Protein 4JKZ (pdb70)

Foldseek 3Di:
DVCLQVLLLVLQVVCCVPVNLVPQALVSSCVSSVHDSVVVCVPAVGSLRSNLVSVLVPLVVLDDAFDADPDLLVRQLVVQLVLLQQCLDPRNVSNLVSQVVNCVPDVVSVVSSCVRHVVVQLCRQLVSVVVVVQDNVLSNVLSCQLVVVRSVCCVPPNNVRHSVVSSVSSNVSVVVSDD

CATH classification: 1.10.357.10

Organism: Mycolicibacterium smegmatis (strain ATCC 700084 / mc(2)155) (NCBI:txid246196)

Secondary structure (DSSP, 8-state):
--SHHHHHHHHHHHHHHHHTTTT--HHHHHHHHT--HHHHTTT-SSHHHHHHHHHHTTHHHHS-----SS-HHHHHHHHHHHHHHHHTSHHHHHHHHHHHHHHTT-HHHHHHHI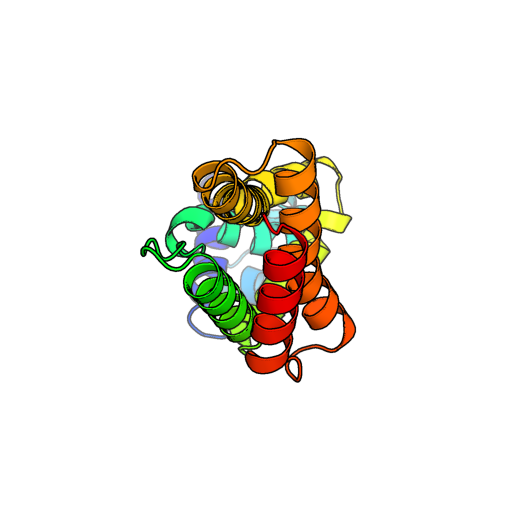IIIIHHHHHHHHHHHHTTT--HHHHHHHHHHHHHHHHHHHHHHGGG--HHHHHHHHHHHHHTT--

InterPro domains:
  IPR001647 DNA-binding HTH domain, TetR-type [PF00440] (18-63)
  IPR001647 DNA-binding HTH domain, TetR-type [PR00455] (18-31)
  IPR001647 DNA-binding HTH domain, TetR-type [PR00455] (39-62)
  IPR001647 DNA-binding HTH domain, TetR-type [PS50977] (12-72)
  IPR009057 Homedomain-like superfamily [SSF46689] (8-77)
  IPR011075 Tetracyclin repressor-like, C-terminal domain [PF16859] (77-178)
  IPR036271 Tetracyclin repressor-like, C-terminal domain superfamily [SSF48498] (77-188)
  IPR050109 HTH-type, TetR-like transcriptional regulator [PTHR30055] (1-182)

Structure (mmCIF, N/CA/C/O backbone):
data_4JKZ
#
_entry.id   4JKZ
#
_cell.length_a   58.263
_cell.length_b   118.289
_cell.length_c   49.984
_cell.angle_alpha   90.00
_cell.angle_beta   90.00
_cell.angle_gamma   90.00
#
_symmetry.space_group_name_H-M   'C 2 2 21'
#
loop_
_entity.id
_entity.type
_entity.pdbx_description
1 polymer 'Transcriptional regulator, TetR family'
2 water water
#
loop_
_atom_site.group_PDB
_atom_site.id
_atom_site.type_symbol
_atom_site.label_atom_id
_atom_site.label_alt_id
_atom_site.label_comp_id
_atom_site.label_asym_id
_atom_site.label_entity_id
_atom_site.label_seq_id
_atom_site.pdbx_PDB_ins_code
_atom_site.Cartn_x
_atom_site.Cartn_y
_atom_site.Cartn_z
_atom_site.occupancy
_atom_site.B_iso_or_equiv
_atom_site.auth_seq_id
_atom_site.auth_comp_id
_atom_site.auth_asym_id
_atom_site.auth_atom_id
_atom_site.pdbx_PDB_model_num
ATOM 1 N N . SER A 1 16 ? -9.818 9.873 1.911 1.00 58.20 11 SER A N 1
ATOM 2 C CA . SER A 1 16 ? -8.793 9.987 0.882 1.00 57.14 11 SER A CA 1
ATOM 3 C C . SER A 1 16 ? -8.534 8.643 0.218 1.00 60.10 11 SER A C 1
ATOM 4 O O . SER A 1 16 ? -9.301 8.214 -0.645 1.00 60.02 11 SER A O 1
ATOM 7 N N . GLU A 1 17 ? -7.443 7.994 0.618 1.00 61.44 12 GLU A N 1
ATOM 8 C CA . GLU A 1 17 ? -7.058 6.684 0.100 1.00 58.83 12 GLU A CA 1
ATOM 9 C C . GLU A 1 17 ? -6.387 5.896 1.217 1.00 56.44 12 GLU A C 1
ATOM 10 O O . GLU A 1 17 ? -6.192 4.682 1.117 1.00 60.81 12 GLU A O 1
ATOM 16 N N . LYS A 1 18 ? -6.034 6.614 2.279 1.00 52.18 13 LYS A N 1
ATOM 17 C CA . LYS A 1 18 ? -5.362 6.045 3.437 1.00 50.80 13 LYS A CA 1
ATOM 18 C C . LYS A 1 18 ? -6.268 6.146 4.658 1.00 50.33 13 LYS A C 1
ATOM 19 O O . LYS A 1 18 ? -5.994 5.547 5.700 1.00 48.09 13 LYS A O 1
ATOM 25 N N . SER A 1 19 ? -7.331 6.937 4.537 1.00 48.78 14 SER A N 1
ATOM 26 C CA . SER A 1 19 ? -8.306 7.079 5.609 1.00 45.12 14 SER A CA 1
ATOM 27 C C . SER A 1 19 ? -9.009 5.736 5.809 1.00 43.54 14 SER A C 1
ATOM 28 O O . SER A 1 19 ? -9.300 5.328 6.942 1.00 41.02 14 SER A O 1
ATOM 31 N N . ARG A 1 20 ? -9.273 5.061 4.691 1.00 40.43 15 ARG A N 1
ATOM 32 C CA . ARG A 1 20 ? -9.908 3.745 4.694 1.00 39.92 15 ARG A CA 1
ATOM 33 C C . ARG A 1 20 ? -9.024 2.755 5.451 1.00 41.61 15 ARG A C 1
ATOM 34 O O . ARG A 1 20 ? -9.484 2.075 6.369 1.00 37.04 15 ARG A O 1
ATOM 42 N N . VAL A 1 21 ? -7.750 2.704 5.062 1.00 43.57 16 VAL A N 1
ATOM 43 C CA . VAL A 1 21 ? -6.748 1.858 5.712 1.00 43.61 16 VAL A CA 1
ATOM 44 C C . VAL A 1 21 ? -6.697 2.086 7.228 1.00 39.76 16 VAL A C 1
ATOM 45 O O . VAL A 1 21 ? -6.634 1.136 8.010 1.00 41.49 16 VAL A O 1
ATOM 49 N N . ALA A 1 22 ? -6.743 3.348 7.640 1.00 40.35 17 ALA A N 1
ATOM 50 C CA . ALA A 1 22 ? -6.714 3.691 9.061 1.00 41.09 17 ALA A CA 1
ATOM 51 C C . ALA A 1 22 ? -7.913 3.129 9.830 1.00 36.61 17 ALA A C 1
ATOM 52 O O . ALA A 1 22 ? -7.782 2.723 10.989 1.00 33.57 17 ALA A O 1
ATOM 54 N N . ILE A 1 23 ? -9.082 3.137 9.190 1.00 35.25 18 ILE A N 1
ATOM 55 C CA . ILE A 1 23 ? -10.290 2.568 9.782 1.00 34.07 18 ILE A CA 1
ATOM 56 C C . ILE A 1 23 ? -10.160 1.044 9.883 1.00 33.47 18 ILE A C 1
ATOM 57 O O . ILE A 1 23 ? -10.458 0.450 10.930 1.00 35.07 18 ILE A O 1
ATOM 62 N N . VAL A 1 24 ? -9.708 0.413 8.800 1.00 32.95 19 VAL A N 1
ATOM 63 C CA . VAL A 1 24 ? -9.492 -1.037 8.799 1.00 34.71 19 VAL A CA 1
ATOM 64 C C . VAL A 1 24 ? -8.485 -1.425 9.881 1.00 37.98 19 VAL A C 1
ATOM 65 O O . VAL A 1 24 ? -8.693 -2.384 10.634 1.00 33.75 19 VAL A O 1
ATOM 69 N N . GLU A 1 25 ? -7.397 -0.666 9.974 1.00 39.17 20 GLU A N 1
ATOM 70 C CA . GLU A 1 25 ? -6.383 -0.952 10.985 1.00 40.83 20 GLU A CA 1
ATOM 71 C C . GLU A 1 25 ? -6.876 -0.650 12.401 1.00 36.17 20 GLU A C 1
ATOM 72 O O . GLU A 1 25 ? -6.565 -1.389 13.335 1.00 45.80 20 GLU A O 1
ATOM 78 N N . ALA A 1 26 ? -7.659 0.412 12.565 1.00 32.51 21 ALA A N 1
ATOM 79 C CA . ALA A 1 26 ? -8.259 0.714 13.868 1.00 31.52 21 ALA A CA 1
ATOM 80 C C . ALA A 1 26 ? -9.218 -0.393 14.314 1.00 40.71 21 ALA A C 1
ATOM 81 O O . ALA A 1 26 ? -9.228 -0.789 15.479 1.00 36.85 21 ALA A O 1
ATOM 83 N N . THR A 1 27 ? -10.032 -0.877 13.380 1.00 37.90 22 THR A N 1
ATOM 84 C CA . THR A 1 27 ? -10.972 -1.965 13.651 1.00 34.70 22 THR A CA 1
ATOM 85 C C . THR A 1 27 ? -10.256 -3.247 14.077 1.00 39.13 22 THR A C 1
ATOM 86 O O . THR A 1 27 ? -10.634 -3.888 15.061 1.00 42.08 22 THR A O 1
ATOM 90 N N . ARG A 1 28 ? -9.223 -3.606 13.323 1.00 37.71 23 ARG A N 1
ATOM 91 C CA . ARG A 1 28 ? -8.444 -4.822 13.542 1.00 38.41 23 ARG A CA 1
ATOM 92 C C . ARG A 1 28 ? -7.697 -4.811 14.882 1.00 46.00 23 ARG A C 1
ATOM 93 O O . ARG A 1 28 ? -7.643 -5.826 15.582 1.00 44.79 23 ARG A O 1
ATOM 101 N N . ALA A 1 29 ? -7.126 -3.662 15.236 1.00 44.22 24 ALA A N 1
ATOM 102 C CA . ALA A 1 29 ? -6.443 -3.515 16.522 1.00 50.19 24 ALA A CA 1
ATOM 103 C C . ALA A 1 29 ? -7.446 -3.532 17.671 1.00 48.00 24 ALA A C 1
ATOM 104 O O . ALA A 1 29 ? -7.204 -4.156 18.703 1.00 53.82 24 ALA A O 1
ATOM 106 N N . LEU A 1 30 ? -8.566 -2.835 17.483 1.00 47.52 25 LEU A N 1
ATOM 107 C CA . LEU A 1 30 ? -9.637 -2.778 18.479 1.00 47.58 25 LEU A CA 1
ATOM 108 C C . LEU A 1 30 ? -10.242 -4.156 18.727 1.00 50.35 25 LEU A C 1
ATOM 109 O O . LEU A 1 30 ? -10.731 -4.443 19.824 1.00 53.68 25 LEU A O 1
ATOM 114 N N . LEU A 1 31 ? -10.220 -4.993 17.693 1.00 47.08 26 LEU A N 1
ATOM 115 C CA . LEU A 1 31 ? -10.676 -6.376 17.794 1.00 51.88 26 LEU A CA 1
ATOM 116 C C . LEU A 1 31 ? -9.801 -7.199 18.741 1.00 53.20 26 LEU A C 1
ATOM 117 O O . LEU A 1 31 ? -10.304 -7.794 19.693 1.00 55.43 26 LEU A O 1
ATOM 122 N N . LEU A 1 32 ? -8.496 -7.241 18.482 1.00 53.89 27 LEU A N 1
ATOM 123 C CA . LEU A 1 32 ? -7.589 -7.922 19.404 1.00 58.18 27 LEU A CA 1
ATOM 124 C C . LEU A 1 32 ? -6.985 -6.949 20.419 1.00 57.66 27 LEU A C 1
ATOM 125 O O . LEU A 1 32 ? -5.767 -6.765 20.473 1.00 66.27 27 LEU A O 1
ATOM 130 N N . GLU A 1 33 ? -7.859 -6.328 21.212 1.00 57.11 28 GLU A N 1
ATOM 131 C CA . GLU A 1 33 ? -7.470 -5.476 22.336 1.00 59.02 28 GLU A CA 1
ATOM 132 C C . GLU A 1 33 ? -8.661 -5.243 23.272 1.00 58.72 28 GLU A C 1
ATOM 133 O O . GLU A 1 33 ? -8.523 -5.300 24.495 1.00 57.37 28 GLU A O 1
ATOM 139 N N . ARG A 1 34 ? -9.830 -4.982 22.692 1.00 52.54 29 ARG A N 1
ATOM 140 C CA . ARG A 1 34 ? -11.039 -4.757 23.477 1.00 57.39 29 ARG A CA 1
ATOM 141 C C . ARG A 1 34 ? -12.106 -5.808 23.134 1.00 58.17 29 ARG A C 1
ATOM 142 O O . ARG A 1 34 ? -13.171 -5.871 23.756 1.00 58.92 29 ARG A O 1
ATOM 150 N N . GLY A 1 35 ? -11.804 -6.655 22.156 1.00 55.07 30 GLY A N 1
ATOM 151 C CA . GLY A 1 35 ? -12.755 -7.664 21.725 1.00 52.51 30 GLY A CA 1
ATOM 152 C C . GLY A 1 35 ? -13.955 -7.034 21.047 1.00 53.40 30 GLY A C 1
ATOM 153 O O . GLY A 1 35 ? -13.880 -5.897 20.565 1.00 50.51 30 GLY A O 1
ATOM 154 N N . PHE A 1 36 ? -15.068 -7.762 21.017 1.00 43.02 31 PHE A N 1
ATOM 155 C CA . PHE A 1 36 ? -16.257 -7.298 20.311 1.00 43.87 31 PHE A CA 1
ATOM 156 C C . PHE A 1 36 ? -17.120 -6.324 21.110 1.00 47.56 31 PHE A C 1
ATOM 157 O O . PHE A 1 36 ? -17.695 -5.395 20.539 1.00 48.40 31 PHE A O 1
ATOM 165 N N . ASP A 1 37 ? -17.218 -6.540 22.419 1.00 50.85 32 ASP A N 1
ATOM 166 C CA . ASP A 1 37 ? -18.101 -5.740 23.270 1.00 54.57 32 ASP A CA 1
ATOM 167 C C . ASP A 1 37 ? -17.730 -4.252 23.283 1.00 56.76 32 ASP A C 1
ATOM 168 O O . ASP A 1 37 ? -18.603 -3.382 23.376 1.00 54.69 32 ASP A O 1
ATOM 173 N N . GLY A 1 38 ? -16.437 -3.963 23.185 1.00 51.43 33 GLY A N 1
ATOM 174 C CA . GLY A 1 38 ? -15.985 -2.591 23.072 1.00 52.80 33 GLY A CA 1
ATOM 175 C C . GLY A 1 38 ? -15.472 -2.305 21.673 1.00 58.48 33 GLY A C 1
ATOM 176 O O . GLY A 1 38 ? -14.277 -2.078 21.454 1.00 62.60 33 GLY A O 1
ATOM 177 N N . LEU A 1 39 ? -16.394 -2.323 20.718 1.00 59.17 34 LEU A N 1
ATOM 178 C CA . LEU A 1 39 ? -16.074 -2.073 19.322 1.00 49.25 34 LEU A CA 1
ATOM 179 C C . LEU A 1 39 ? -17.326 -1.533 18.651 1.00 48.99 34 LEU A C 1
ATOM 180 O O . LEU A 1 39 ? -18.067 -2.272 17.995 1.00 43.40 34 LEU A O 1
ATOM 185 N N . SER A 1 40 ? -17.571 -0.241 18.858 1.00 49.34 35 SER A N 1
ATOM 186 C CA . SER A 1 40 ? -18.670 0.465 18.210 1.00 49.17 35 SER A CA 1
ATOM 187 C C . SER A 1 40 ? -18.092 1.413 17.163 1.00 47.37 35 SER A C 1
ATOM 188 O O . SER A 1 40 ? -16.877 1.628 17.114 1.00 39.47 35 SER A O 1
ATOM 191 N N . ILE A 1 41 ? -18.961 1.982 16.334 1.00 44.98 36 ILE A N 1
ATOM 192 C CA . ILE A 1 41 ? -18.514 2.891 15.285 1.00 47.87 36 ILE A CA 1
ATOM 193 C C . ILE A 1 41 ? -17.732 4.062 15.902 1.00 49.41 36 ILE A C 1
ATOM 194 O O . ILE A 1 41 ? -16.728 4.515 15.344 1.00 45.23 36 ILE A O 1
ATOM 199 N N . GLU A 1 42 ? -18.169 4.488 17.089 1.00 51.31 37 GLU A N 1
ATOM 200 C CA . GLU A 1 42 ? -17.594 5.631 17.796 1.00 48.75 37 GLU A CA 1
ATOM 201 C C . GL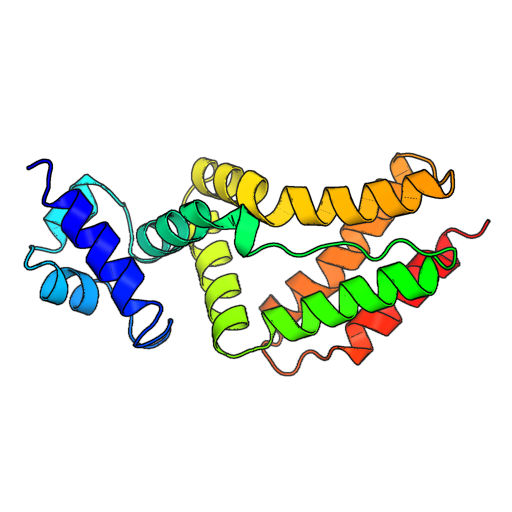U A 1 42 ? -16.147 5.371 18.169 1.00 47.55 37 GLU A C 1
ATOM 202 O O . GLU A 1 42 ? -15.278 6.222 17.975 1.00 43.70 37 GLU A O 1
ATOM 208 N N . ALA A 1 43 ? -15.902 4.186 18.716 1.00 46.78 38 ALA A N 1
ATOM 209 C CA . ALA A 1 43 ? -14.563 3.779 19.110 1.00 44.40 38 ALA A CA 1
ATOM 210 C C . ALA A 1 43 ? -13.649 3.706 17.895 1.00 42.67 38 ALA A C 1
ATOM 211 O O . ALA A 1 43 ? -12.485 4.115 17.949 1.00 41.45 38 ALA A O 1
ATOM 213 N N . VAL A 1 44 ? -14.185 3.164 16.804 1.00 41.00 39 VAL A N 1
ATOM 214 C CA . VAL A 1 44 ? -13.440 3.028 15.565 1.00 34.89 39 VAL A CA 1
ATOM 215 C C . VAL A 1 44 ? -13.145 4.404 14.966 1.00 38.66 39 VAL A C 1
ATOM 216 O O . VAL A 1 44 ? -12.016 4.685 14.568 1.00 35.74 39 VAL A O 1
ATOM 220 N N . ALA A 1 45 ? -14.172 5.249 14.911 1.00 37.38 40 ALA A N 1
ATOM 221 C CA . ALA A 1 45 ? -14.040 6.600 14.373 1.00 41.41 40 ALA A CA 1
ATOM 222 C C . ALA A 1 45 ? -13.030 7.420 15.175 1.00 45.75 40 ALA A C 1
ATOM 223 O O . ALA A 1 45 ? -12.181 8.114 14.606 1.00 40.93 40 ALA A O 1
ATOM 225 N N . ALA A 1 46 ? -13.130 7.335 16.499 1.00 43.57 41 ALA A N 1
ATOM 226 C CA . ALA A 1 46 ? -12.220 8.061 17.375 1.00 45.28 41 ALA A CA 1
ATOM 227 C C . ALA A 1 46 ? -10.779 7.562 17.239 1.00 46.82 41 ALA A C 1
ATOM 228 O O . ALA A 1 46 ? -9.843 8.367 17.224 1.00 47.07 41 ALA A O 1
ATOM 230 N N . LYS A 1 47 ? -10.597 6.247 17.132 1.00 41.38 42 LYS A N 1
ATOM 231 C CA . LYS A 1 47 ? -9.251 5.690 16.965 1.00 44.77 42 LYS A CA 1
ATOM 232 C C . LYS A 1 47 ? -8.664 5.963 15.577 1.00 45.02 42 LYS A C 1
ATOM 233 O O . LYS A 1 47 ? -7.457 6.174 15.438 1.00 49.84 42 LYS A O 1
ATOM 239 N N . ALA A 1 48 ? -9.517 5.952 14.553 1.00 41.07 43 ALA A N 1
ATOM 240 C CA . ALA A 1 48 ? -9.080 6.287 13.200 1.00 42.74 43 ALA A CA 1
ATOM 241 C C . ALA A 1 48 ? -8.940 7.800 13.012 1.00 45.17 43 ALA A C 1
ATOM 242 O O . ALA A 1 48 ? -8.166 8.250 12.167 1.00 42.95 43 ALA A O 1
ATOM 244 N N . GLY A 1 49 ? -9.704 8.575 13.783 1.00 42.95 44 GLY A N 1
ATOM 245 C CA . GLY A 1 49 ? -9.620 10.024 13.738 1.00 46.08 44 GLY A CA 1
ATOM 246 C C . GLY A 1 49 ? -10.565 10.669 12.741 1.00 48.16 44 GLY A C 1
ATOM 247 O O . GLY A 1 49 ? -10.391 11.835 12.366 1.00 43.58 44 GLY A O 1
ATOM 248 N N . VAL A 1 50 ? -11.586 9.925 12.327 1.00 36.39 45 VAL A N 1
ATOM 249 C CA . VAL A 1 50 ? -12.452 10.377 11.245 1.00 37.19 45 VAL A CA 1
ATOM 250 C C . VAL A 1 50 ? -13.876 10.646 11.715 1.00 38.47 45 VAL A C 1
ATOM 251 O O . VAL A 1 50 ? -14.262 10.261 12.823 1.00 42.22 45 VAL A O 1
ATOM 255 N N . GLY A 1 51 ? -14.657 11.308 10.864 1.00 37.41 46 GLY A N 1
ATOM 256 C CA . GLY A 1 51 ? -16.088 11.411 11.080 1.00 38.77 46 GLY A CA 1
ATOM 257 C C . GLY A 1 51 ? -16.743 10.114 10.621 1.00 40.80 46 GLY A C 1
ATOM 258 O O . GLY A 1 51 ? -16.299 9.500 9.649 1.00 41.17 46 GLY A O 1
ATOM 259 N N . LYS A 1 52 ? -17.800 9.704 11.312 1.00 40.80 47 LYS A N 1
ATOM 260 C CA . LYS A 1 52 ? -18.451 8.419 11.053 1.00 41.67 47 LYS A CA 1
ATOM 261 C C . LYS A 1 52 ? -18.933 8.280 9.608 1.00 45.44 47 LYS A C 1
ATOM 262 O O . LYS A 1 52 ? -19.068 7.168 9.083 1.00 46.09 47 LYS A O 1
ATOM 268 N N . GLN A 1 53 ? -19.178 9.418 8.969 1.00 44.56 48 GLN A N 1
ATOM 269 C CA . GLN A 1 53 ? -19.618 9.464 7.578 1.00 45.23 48 GLN A CA 1
ATOM 270 C C . GLN A 1 53 ? -18.474 9.182 6.602 1.00 46.18 48 GLN A C 1
ATOM 271 O O . GLN A 1 53 ? -18.705 8.865 5.430 1.00 47.39 48 GLN A O 1
ATOM 277 N N . THR A 1 54 ? -17.240 9.313 7.082 1.00 41.47 49 THR A N 1
ATOM 278 C CA . THR A 1 54 ? -16.081 8.912 6.297 1.00 38.66 49 THR A CA 1
ATOM 279 C C . THR A 1 54 ? -16.045 7.392 6.243 1.00 38.60 49 THR A C 1
ATOM 280 O O . THR A 1 54 ? -15.715 6.804 5.216 1.00 40.37 49 THR A O 1
ATOM 284 N N . ILE A 1 55 ? -16.416 6.767 7.356 1.00 35.36 50 ILE A N 1
ATOM 285 C CA . ILE A 1 55 ? -16.544 5.312 7.422 1.00 42.04 50 ILE A CA 1
ATOM 286 C C . ILE A 1 55 ? -17.630 4.832 6.447 1.00 44.09 50 ILE A C 1
ATOM 287 O O . ILE A 1 55 ? -17.450 3.834 5.745 1.00 39.65 50 ILE A O 1
ATOM 292 N N . TYR A 1 56 ? -18.739 5.568 6.378 1.00 47.28 51 TYR A N 1
ATOM 293 C CA . TYR A 1 56 ? -19.840 5.207 5.485 1.00 39.81 51 TYR A CA 1
ATOM 294 C C . TYR A 1 56 ? -19.511 5.409 4.004 1.00 44.69 51 TYR A C 1
ATOM 295 O O . TYR A 1 56 ? -20.262 4.954 3.133 1.00 47.49 51 TYR A O 1
ATOM 304 N N . ARG A 1 57 ? -18.388 6.064 3.706 1.00 36.33 52 ARG A N 1
ATOM 305 C CA . ARG A 1 57 ? -17.895 6.095 2.327 1.00 41.71 52 ARG A CA 1
ATOM 306 C C . ARG A 1 57 ? -17.517 4.671 1.903 1.00 37.60 52 ARG A C 1
ATOM 307 O O . ARG A 1 57 ? -17.459 4.354 0.707 1.00 35.90 52 ARG A O 1
ATOM 315 N N . TRP A 1 58 ? -17.287 3.800 2.883 1.00 38.24 53 TRP A N 1
ATOM 316 C CA . TRP A 1 58 ? -16.792 2.465 2.570 1.00 35.94 53 TRP A CA 1
ATOM 317 C C . TRP A 1 58 ? -17.590 1.291 3.157 1.00 34.56 53 TRP A C 1
ATOM 318 O O . TRP A 1 58 ? -17.634 0.219 2.547 1.00 37.06 53 TRP A O 1
ATOM 329 N N . TRP A 1 59 ? -18.218 1.488 4.317 1.00 34.16 54 TRP A N 1
ATOM 330 C CA . 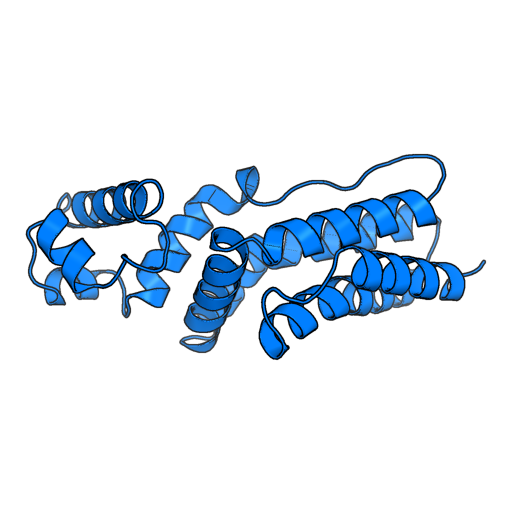TRP A 1 59 ? -19.085 0.462 4.910 1.00 33.26 54 TRP A CA 1
ATOM 331 C C . TRP A 1 59 ? -20.414 1.049 5.351 1.00 40.84 54 TRP A C 1
ATOM 332 O O . TRP A 1 59 ? -20.446 2.090 6.003 1.00 44.11 54 TRP A O 1
ATOM 343 N N . PRO A 1 60 ? -21.523 0.381 5.000 1.00 39.92 55 PRO A N 1
ATOM 344 C CA . PRO A 1 60 ? -22.866 0.874 5.324 1.00 41.11 55 PRO A CA 1
ATOM 345 C C . PRO A 1 60 ? -23.179 0.806 6.817 1.00 40.39 55 PRO A C 1
ATOM 346 O O . PRO A 1 60 ? -24.111 1.476 7.276 1.00 45.15 55 PRO A O 1
ATOM 350 N N . SER A 1 61 ? -22.405 0.027 7.570 1.00 42.44 56 SER A N 1
ATOM 351 C CA . SER A 1 61 ? -22.709 -0.195 8.981 1.00 35.38 56 SER A CA 1
ATOM 352 C C . SER A 1 61 ? -21.521 -0.720 9.781 1.00 35.92 56 SER A C 1
ATOM 353 O O . SER A 1 61 ? -20.534 -1.192 9.210 1.00 34.15 56 SER A O 1
ATOM 356 N N . ARG A 1 62 ? -21.636 -0.648 11.105 1.00 32.11 57 ARG A N 1
ATOM 357 C CA . ARG A 1 62 ? -20.631 -1.207 12.011 1.00 34.27 57 ARG A CA 1
ATOM 358 C C . ARG A 1 62 ? -20.495 -2.727 11.831 1.00 32.92 57 ARG A C 1
ATOM 359 O O . ARG A 1 62 ? -19.384 -3.261 11.772 1.00 30.55 57 ARG A O 1
ATOM 367 N N . HIS A 1 63 ? -21.625 -3.423 11.745 1.00 33.49 58 HIS A N 1
ATOM 368 C CA . HIS A 1 63 ? -21.602 -4.864 11.479 1.00 32.11 58 HIS A CA 1
ATOM 369 C C . HIS A 1 63 ? -20.883 -5.175 10.178 1.00 26.15 58 HIS A C 1
ATOM 370 O O . HIS A 1 63 ? -20.083 -6.116 10.107 1.00 29.34 58 HIS A O 1
ATOM 377 N N . ALA A 1 64 ? -21.193 -4.402 9.146 1.00 25.90 59 ALA A N 1
ATOM 378 C CA . ALA A 1 64 ? -20.573 -4.591 7.842 1.00 29.56 59 ALA A CA 1
ATOM 379 C C . ALA A 1 64 ? -19.067 -4.405 7.930 1.00 28.25 59 ALA A C 1
ATOM 380 O O . ALA A 1 64 ? -18.303 -5.200 7.379 1.00 25.84 59 ALA A O 1
ATOM 382 N N . LEU A 1 65 ? -18.641 -3.339 8.606 1.00 28.16 60 LEU A N 1
ATOM 383 C CA . LEU A 1 65 ? -17.214 -3.067 8.760 1.00 23.83 60 LEU A CA 1
ATOM 384 C C . LEU A 1 65 ? -16.518 -4.179 9.535 1.00 23.65 60 LEU A C 1
ATOM 385 O O . LEU A 1 65 ? -15.469 -4.657 9.116 1.00 26.35 60 LEU A O 1
ATOM 390 N N . VAL A 1 66 ? -17.093 -4.578 10.668 1.00 24.77 61 VAL A N 1
ATOM 391 C CA . VAL A 1 66 ? -16.502 -5.665 11.460 1.00 27.60 61 VAL A CA 1
ATOM 392 C C . VAL A 1 66 ? -16.459 -6.995 10.696 1.00 24.48 61 VAL A C 1
ATOM 393 O O . VAL A 1 66 ? -15.422 -7.672 10.656 1.00 25.39 61 VAL A O 1
ATOM 397 N N . ALA A 1 67 ? -17.570 -7.367 10.065 1.00 26.26 62 ALA A N 1
ATOM 398 C CA . ALA A 1 67 ? -17.598 -8.605 9.295 1.00 21.12 62 ALA A CA 1
ATOM 399 C C . ALA A 1 67 ? -16.609 -8.558 8.145 1.00 22.31 62 ALA A C 1
ATOM 400 O O . ALA A 1 67 ? -16.048 -9.578 7.751 1.00 24.43 62 ALA A O 1
ATOM 402 N N . ASP A 1 68 ? -16.388 -7.371 7.586 1.00 21.99 63 ASP A N 1
ATOM 403 C CA . ASP A 1 68 ? -15.535 -7.292 6.408 1.00 25.32 63 ASP A CA 1
ATOM 404 C C . ASP A 1 68 ? -14.090 -7.555 6.812 1.00 25.96 63 ASP A C 1
ATOM 405 O O . ASP A 1 68 ? -13.334 -8.209 6.084 1.00 28.50 63 ASP A O 1
ATOM 410 N N . VAL A 1 69 ? -13.717 -7.052 7.984 1.00 21.48 64 VAL A N 1
ATOM 411 C CA . VAL A 1 69 ? -12.375 -7.277 8.508 1.00 29.08 64 VAL A CA 1
ATOM 412 C C . VAL A 1 69 ? -12.178 -8.757 8.872 1.00 30.18 64 VAL A C 1
ATOM 413 O O . VAL A 1 69 ? -11.159 -9.368 8.508 1.00 35.48 64 VAL A O 1
ATOM 417 N N . LEU A 1 70 ? -13.163 -9.338 9.561 1.00 28.96 65 LEU A N 1
ATOM 418 C CA . LEU A 1 70 ? -13.121 -10.762 9.907 1.00 27.00 65 LEU A CA 1
ATOM 419 C C . LEU A 1 70 ? -13.037 -11.631 8.655 1.00 32.63 65 LEU A C 1
ATOM 420 O O . LEU A 1 70 ? -12.314 -12.629 8.623 1.00 29.95 65 LEU A O 1
ATOM 425 N N . LEU A 1 71 ? -13.767 -11.243 7.611 1.00 27.95 66 LEU A N 1
ATOM 426 C CA . LEU A 1 71 ? -13.737 -12.000 6.366 1.00 27.27 66 LEU A CA 1
ATOM 427 C C . LEU A 1 71 ? -12.330 -12.049 5.760 1.00 33.90 66 LEU A C 1
ATOM 428 O O . LEU A 1 71 ? -11.920 -13.073 5.203 1.00 37.33 66 LEU A O 1
ATOM 433 N N . GLU A 1 72 ? -11.586 -10.954 5.892 1.00 36.05 67 GLU A N 1
ATOM 434 C CA . GLU A 1 72 ? -10.199 -10.896 5.418 1.00 41.63 67 GLU A CA 1
ATOM 435 C C . GLU A 1 72 ? -9.353 -12.047 5.982 1.00 48.97 67 GLU A C 1
ATOM 436 O O . GLU A 1 72 ? -8.301 -12.381 5.429 1.00 51.19 67 GLU A O 1
ATOM 442 N N . ASP A 1 73 ? -9.842 -12.670 7.057 1.00 48.60 68 ASP A N 1
ATOM 443 C CA . ASP A 1 73 ? -9.085 -13.679 7.802 1.00 49.92 68 ASP A CA 1
ATOM 444 C C . ASP A 1 73 ? -9.703 -15.084 7.865 1.00 52.58 68 ASP A C 1
ATOM 445 O O . ASP A 1 73 ? -9.171 -15.953 8.559 1.00 54.89 68 ASP A O 1
ATOM 450 N N . ALA A 1 74 ? -10.801 -15.304 7.140 1.00 48.56 69 ALA A N 1
ATOM 451 C CA . ALA A 1 74 ? -11.542 -16.575 7.168 1.00 50.31 69 ALA A CA 1
ATOM 452 C C . ALA A 1 74 ? -10.675 -17.842 7.275 1.00 59.09 69 ALA A C 1
ATOM 453 O O . ALA A 1 74 ? -10.961 -18.716 8.096 1.00 60.64 69 ALA A O 1
ATOM 455 N N . ASP A 1 75 ? -9.615 -17.920 6.467 1.00 60.11 70 ASP A N 1
ATOM 456 C CA . ASP A 1 75 ? -8.708 -19.079 6.454 1.00 61.18 70 ASP A CA 1
ATOM 457 C C . ASP A 1 75 ? -8.225 -19.503 7.843 1.00 62.11 70 ASP A C 1
ATOM 458 O O . ASP A 1 75 ? -8.414 -20.651 8.255 1.00 63.48 70 ASP A O 1
ATOM 463 N N . LYS A 1 76 ? -7.597 -18.568 8.553 1.00 60.59 71 LYS A N 1
ATOM 464 C CA . LYS A 1 76 ? -7.001 -18.841 9.860 1.00 63.22 71 LYS A CA 1
ATOM 465 C C . LYS A 1 76 ? -8.056 -18.905 10.959 1.00 63.20 71 LYS A C 1
ATOM 466 O O . LYS A 1 76 ? -7.776 -19.317 12.087 1.00 65.38 71 LYS A O 1
ATOM 472 N N . ILE A 1 77 ? -9.268 -18.483 10.620 1.00 60.41 72 ILE A N 1
ATOM 473 C CA . ILE A 1 77 ? -10.394 -18.552 11.541 1.00 60.88 72 ILE A CA 1
ATOM 474 C C . ILE A 1 77 ? -11.021 -19.946 11.511 1.00 62.92 72 ILE A C 1
ATOM 475 O O . ILE A 1 77 ? -11.278 -20.555 12.554 1.00 62.92 72 ILE A O 1
ATOM 480 N N . LEU A 1 78 ? -11.251 -20.450 10.304 1.00 59.12 73 LEU A N 1
ATOM 481 C CA . LEU A 1 78 ? -11.875 -21.753 10.125 1.00 60.76 73 LEU A CA 1
ATOM 482 C C . LEU A 1 78 ? -10.891 -22.893 10.345 1.00 60.58 73 LEU A C 1
ATOM 483 O O . LEU A 1 78 ? -9.798 -22.919 9.768 1.00 60.50 73 LEU A O 1
ATOM 488 N N . ALA A 1 79 ? -11.293 -23.834 11.192 1.00 60.95 74 ALA A N 1
ATOM 489 C CA . ALA A 1 79 ? -10.480 -25.006 11.461 1.00 59.61 74 ALA A CA 1
ATOM 490 C C . ALA A 1 79 ? -10.939 -26.235 10.671 1.00 57.97 74 ALA A C 1
ATOM 491 O O . ALA A 1 79 ? -11.731 -26.138 9.725 1.00 59.48 74 ALA A O 1
ATOM 493 N N . ARG A 1 80 ? -10.468 -27.394 11.113 1.00 55.26 75 ARG A N 1
ATOM 494 C CA . ARG A 1 80 ? -10.261 -28.532 10.230 1.00 47.90 75 ARG A CA 1
ATOM 495 C C . ARG A 1 80 ? -10.913 -29.836 10.697 1.00 39.83 75 ARG A C 1
ATOM 496 O O . ARG A 1 80 ? -11.258 -29.997 11.871 1.00 35.82 75 ARG A O 1
ATOM 504 N N . MET A 1 81 ? -11.065 -30.766 9.759 1.00 39.21 76 MET A N 1
ATOM 505 C CA . MET A 1 81 ? -11.741 -32.039 10.007 1.00 31.50 76 MET A CA 1
ATOM 506 C C . MET A 1 81 ? -10.734 -33.134 10.339 1.00 31.63 76 MET A C 1
ATOM 507 O O . MET A 1 81 ? -9.798 -33.351 9.575 1.00 32.49 76 MET A O 1
ATOM 512 N N . PRO A 1 82 ? -10.923 -33.826 11.481 1.00 27.41 77 PRO A N 1
ATOM 513 C CA . PRO A 1 82 ? -10.058 -34.967 11.795 1.00 27.67 77 PRO A CA 1
ATOM 514 C C . PRO A 1 82 ? -10.280 -36.028 10.736 1.00 31.58 77 PRO A C 1
ATOM 515 O O . PRO A 1 82 ? -11.388 -36.123 10.195 1.00 26.07 77 PRO A O 1
ATOM 519 N N . LYS A 1 83 ? -9.244 -36.792 10.410 1.00 29.05 78 LYS A N 1
ATOM 520 C CA . LYS A 1 83 ? -9.381 -37.802 9.380 1.00 31.70 78 LYS A CA 1
ATOM 521 C C . LYS A 1 83 ? -8.771 -39.113 9.831 1.00 33.67 78 LYS A C 1
ATOM 522 O O . LYS A 1 83 ? -7.617 -39.423 9.526 1.00 38.29 78 LYS A O 1
ATOM 528 N N . THR A 1 84 ? -9.566 -39.883 10.564 1.00 31.67 79 THR A N 1
ATOM 529 C CA . THR A 1 84 ? -9.136 -41.178 11.061 1.00 32.30 79 THR A CA 1
ATOM 530 C C . THR A 1 84 ? -10.019 -42.247 10.445 1.00 33.56 79 THR A C 1
ATOM 531 O O . THR A 1 84 ? -10.828 -41.952 9.565 1.00 31.21 79 THR A O 1
ATOM 535 N N . ASP A 1 85 ? -9.870 -43.489 10.897 1.00 29.20 80 ASP A N 1
ATOM 536 C CA . ASP A 1 85 ? -10.719 -44.562 10.404 1.00 29.58 80 ASP A CA 1
ATOM 537 C C . ASP A 1 85 ? -12.061 -44.618 11.131 1.00 28.14 80 ASP A C 1
ATOM 538 O O . ASP A 1 85 ? -12.827 -45.559 10.937 1.00 30.57 80 ASP A O 1
ATOM 543 N N . ASP A 1 86 ? -12.349 -43.603 11.951 1.00 25.76 81 ASP A N 1
ATOM 544 C CA . ASP A 1 86 ? -13.573 -43.600 12.742 1.00 24.57 81 ASP A CA 1
ATOM 545 C C . ASP A 1 86 ? -14.371 -42.342 12.411 1.00 23.72 81 ASP A C 1
ATOM 546 O O . ASP A 1 86 ? -14.101 -41.296 12.977 1.00 22.60 81 ASP A O 1
ATOM 551 N N . VAL A 1 87 ? -15.334 -42.443 11.494 1.00 21.79 82 VAL A N 1
ATOM 552 C CA . VAL A 1 87 ? -16.027 -41.234 11.011 1.00 19.40 82 VAL A CA 1
ATOM 553 C C . VAL A 1 87 ? -16.887 -40.622 12.105 1.00 19.57 82 VAL A C 1
ATOM 554 O O . VAL A 1 87 ? -17.071 -39.389 12.169 1.00 19.62 82 VAL A O 1
ATOM 558 N N . THR A 1 88 ? -17.408 -41.474 12.977 1.00 20.16 83 THR A N 1
ATOM 559 C CA . THR A 1 88 ? -18.212 -40.989 14.093 1.00 21.88 83 THR A CA 1
ATOM 560 C C . THR A 1 88 ? -17.363 -40.142 15.038 1.00 20.54 83 THR A C 1
ATOM 561 O O . THR A 1 88 ? -17.752 -39.029 15.424 1.00 22.09 83 THR A O 1
ATOM 565 N N . ALA A 1 89 ? -16.200 -40.666 15.426 1.00 21.57 84 ALA A N 1
ATOM 566 C CA . ALA A 1 89 ? -15.282 -39.899 16.266 1.00 20.44 84 ALA A CA 1
ATOM 567 C C . ALA A 1 89 ? -14.830 -38.597 15.604 1.00 18.57 84 ALA A C 1
ATOM 568 O O . ALA A 1 89 ? -14.733 -37.541 16.260 1.00 18.87 84 ALA A O 1
ATOM 570 N N . ASP A 1 90 ? -14.517 -38.670 14.312 1.00 20.84 85 ASP A N 1
ATOM 571 C CA . ASP A 1 90 ? -14.078 -37.489 13.570 1.00 18.63 85 ASP A CA 1
ATOM 572 C C . ASP A 1 90 ? -15.124 -36.366 13.584 1.00 19.61 85 ASP A C 1
ATOM 573 O O . ASP A 1 90 ? -14.806 -35.203 13.863 1.00 20.08 85 ASP A O 1
ATOM 578 N N . LEU A 1 91 ? -16.365 -36.710 13.269 1.00 17.42 86 LEU A N 1
ATOM 579 C CA . LEU A 1 91 ? -17.422 -35.694 13.186 1.00 15.29 86 LEU A CA 1
ATOM 580 C C . LEU A 1 91 ? -17.823 -35.227 14.579 1.00 15.96 86 LEU A C 1
ATOM 581 O O . LEU A 1 91 ? -18.159 -34.073 14.768 1.00 15.90 86 LEU A O 1
ATOM 586 N N . ALA A 1 92 ? -17.790 -36.113 15.566 1.00 17.43 87 ALA A N 1
ATOM 587 C CA . ALA A 1 92 ? -18.104 -35.686 16.932 1.00 16.75 87 ALA A CA 1
ATOM 588 C C . ALA A 1 92 ? -17.022 -34.748 17.428 1.00 16.45 87 ALA A C 1
ATOM 589 O O . ALA A 1 92 ? -17.317 -33.702 18.031 1.00 18.74 87 ALA A O 1
ATOM 591 N N . SER A 1 93 ? -15.764 -35.074 17.125 1.00 16.26 88 SER A N 1
ATOM 592 C CA . SER A 1 93 ? -14.659 -34.189 17.489 1.00 21.14 88 SER A CA 1
ATOM 593 C C . SER A 1 93 ? -14.793 -32.822 16.815 1.00 18.66 88 SER A C 1
ATOM 594 O O . SER A 1 93 ? -14.668 -31.775 17.475 1.00 18.59 88 SER A O 1
ATOM 597 N N . TRP A 1 94 ? -15.064 -32.839 15.512 1.00 16.19 89 TRP A N 1
ATOM 598 C CA . TRP A 1 94 ? -15.267 -31.607 14.753 1.00 19.47 89 TRP A CA 1
ATOM 599 C C . TRP A 1 94 ? -16.406 -30.761 15.304 1.00 16.84 89 TRP A C 1
ATOM 600 O O . TRP A 1 94 ? -16.273 -29.531 15.446 1.00 17.86 89 TRP A O 1
ATOM 611 N N . ALA A 1 95 ? -17.540 -31.396 15.588 1.00 15.66 90 ALA A N 1
ATOM 612 C CA . ALA A 1 95 ? -18.725 -30.639 16.024 1.00 18.56 90 ALA A CA 1
ATOM 613 C C . ALA A 1 95 ? -18.532 -30.050 17.417 1.00 17.54 90 ALA A C 1
ATOM 614 O O . ALA A 1 95 ? -18.984 -28.932 17.728 1.00 16.59 90 ALA A O 1
ATOM 616 N N . GLY A 1 96 ? -17.851 -30.809 18.267 1.00 16.42 91 GLY A N 1
ATOM 617 C CA . GLY A 1 96 ? -17.594 -30.356 19.619 1.00 16.00 91 GLY A CA 1
ATOM 618 C C . GLY A 1 96 ? -16.616 -29.200 19.618 1.00 18.48 91 GLY A C 1
ATOM 619 O O . GLY A 1 96 ? -16.775 -28.239 20.384 1.00 17.52 91 GLY A O 1
ATOM 620 N N . THR A 1 97 ? -15.583 -29.297 18.782 1.00 14.80 92 THR A N 1
ATOM 621 C CA . THR A 1 97 ? -14.601 -28.212 18.692 1.00 16.39 92 THR A CA 1
ATOM 622 C C . THR A 1 97 ? -15.269 -26.946 18.182 1.00 17.26 92 THR A C 1
ATOM 623 O O . THR A 1 97 ? -14.984 -25.826 18.651 1.00 17.39 92 THR A O 1
ATOM 627 N N . LEU A 1 98 ? -16.152 -27.109 17.204 1.00 15.75 93 LEU A N 1
ATOM 628 C CA . LEU A 1 98 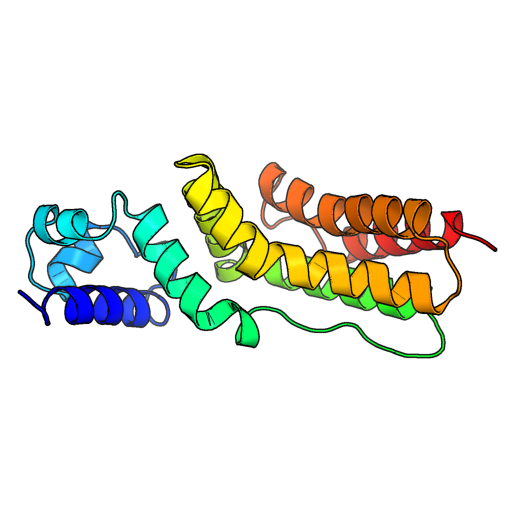? -16.887 -25.949 16.670 1.00 14.06 93 LEU A CA 1
ATOM 629 C C . LEU A 1 98 ? -17.785 -25.348 17.732 1.00 14.84 93 LEU A C 1
ATOM 630 O O . LEU A 1 98 ? -17.852 -24.126 17.875 1.00 14.89 93 LEU A O 1
ATOM 635 N N . ALA A 1 99 ? -18.496 -26.196 18.476 1.00 15.07 94 ALA A N 1
ATOM 636 C CA . ALA A 1 99 ? -19.411 -25.707 19.520 1.00 14.90 94 ALA A CA 1
ATOM 637 C C . ALA A 1 99 ? -18.624 -24.939 20.595 1.00 16.19 94 ALA A C 1
ATOM 638 O O . ALA A 1 99 ? -19.044 -23.876 21.082 1.00 16.21 94 ALA A O 1
ATOM 640 N N . ALA A 1 100 ? -17.474 -25.493 20.964 1.00 16.92 95 ALA A N 1
ATOM 641 C CA . ALA A 1 100 ? -16.582 -24.841 21.927 1.00 17.32 95 ALA A CA 1
ATOM 642 C C . ALA A 1 100 ? -16.139 -23.466 21.405 1.00 17.59 95 ALA A C 1
ATOM 643 O O . ALA A 1 100 ? -16.165 -22.464 22.136 1.00 20.08 95 ALA A O 1
ATOM 645 N N . ALA A 1 101 ? -15.723 -23.424 20.147 1.00 17.13 96 ALA A N 1
ATOM 646 C CA . ALA A 1 101 ? -15.221 -22.178 19.555 1.00 18.86 96 ALA A CA 1
ATOM 647 C C . ALA A 1 101 ? -16.298 -21.086 19.476 1.00 18.70 96 ALA A C 1
ATOM 648 O O . ALA A 1 101 ? -16.011 -19.891 19.685 1.00 20.95 96 ALA A O 1
ATOM 650 N N . LEU A 1 102 ? -17.538 -21.480 19.189 1.00 15.29 97 LEU A N 1
ATOM 651 C CA . LEU A 1 102 ? -18.604 -20.478 19.042 1.00 13.37 97 LEU A CA 1
ATOM 652 C C . LEU A 1 102 ? -19.275 -20.101 20.352 1.00 17.50 97 LEU A C 1
ATOM 653 O O . LEU A 1 102 ? -20.159 -19.244 20.359 1.00 16.93 97 LEU A O 1
ATOM 658 N N . THR A 1 103 ? -18.895 -20.740 21.461 1.00 15.94 98 THR A N 1
ATOM 659 C CA . THR A 1 103 ? -19.472 -20.370 22.749 1.00 19.22 98 THR A CA 1
ATOM 660 C C . THR A 1 103 ? -18.455 -19.686 23.653 1.00 19.91 98 THR A C 1
ATOM 661 O O . THR A 1 103 ? -18.763 -19.405 24.806 1.00 23.06 98 THR A O 1
ATOM 665 N N . THR A 1 104 ? -17.245 -19.437 23.144 1.00 18.10 99 THR A N 1
ATOM 666 C CA . THR A 1 104 ? -16.337 -18.543 23.863 1.00 17.62 99 THR A CA 1
ATOM 667 C C . THR A 1 104 ? -16.959 -17.147 23.797 1.00 23.18 99 THR A C 1
ATOM 668 O O . THR A 1 104 ? -17.861 -16.900 22.984 1.00 19.57 99 THR A O 1
ATOM 672 N N . ARG A 1 105 ? -16.524 -16.227 24.650 1.00 20.91 100 ARG A N 1
ATOM 673 C CA . ARG A 1 105 ? -17.116 -14.900 24.603 1.00 22.89 100 ARG A CA 1
ATOM 674 C C . ARG A 1 105 ? -16.847 -14.236 23.252 1.00 17.61 100 ARG A C 1
ATOM 675 O O . ARG A 1 105 ? -17.740 -13.638 22.655 1.00 22.68 100 ARG A O 1
ATOM 683 N N . ARG A 1 106 ? -15.619 -14.371 22.767 1.00 17.96 101 ARG A N 1
ATOM 684 C CA . ARG A 1 106 ? -15.247 -13.803 21.473 1.00 21.05 101 ARG A CA 1
ATOM 685 C C . ARG A 1 106 ? -15.928 -14.530 20.314 1.00 22.19 101 ARG A C 1
ATOM 686 O O . ARG A 1 106 ? -16.402 -13.885 19.373 1.00 19.91 101 ARG A O 1
ATOM 694 N N . GLY A 1 107 ? -15.980 -15.864 20.380 1.00 17.06 102 GLY A N 1
ATOM 695 C CA . GLY A 1 107 ? -16.537 -16.656 19.285 1.00 19.23 102 GLY A CA 1
ATOM 696 C C . GLY A 1 107 ? -18.027 -16.394 19.094 1.00 17.86 102 GLY A C 1
ATOM 697 O O . GLY A 1 107 ? -18.541 -16.324 17.966 1.00 18.29 102 GLY A O 1
ATOM 698 N N . HIS A 1 108 ? -18.727 -16.273 20.209 1.00 16.75 103 HIS A N 1
ATOM 699 C CA . HIS A 1 108 ? -20.161 -16.018 20.217 1.00 17.53 103 HIS A CA 1
ATOM 700 C C . HIS A 1 108 ? -20.452 -14.602 19.690 1.00 20.60 103 HIS A C 1
ATOM 701 O O . HIS A 1 108 ? -21.369 -14.391 18.892 1.00 20.38 103 HIS A O 1
ATOM 708 N N . ALA A 1 109 ? -19.658 -13.627 20.107 1.00 19.40 104 ALA A N 1
ATOM 709 C CA . ALA A 1 109 ? -19.888 -12.263 19.605 1.00 20.17 104 ALA A CA 1
ATOM 710 C C . ALA A 1 109 ? -19.575 -12.185 18.109 1.00 19.60 104 ALA A C 1
ATOM 711 O O . ALA A 1 109 ? -20.263 -11.488 17.350 1.00 22.38 104 ALA A O 1
ATOM 713 N N . MET A 1 110 ? -18.543 -12.906 17.680 1.00 17.31 105 MET A N 1
ATOM 714 C CA . MET A 1 110 ? -18.222 -13.014 16.260 1.00 19.56 105 MET A CA 1
ATOM 715 C C . MET A 1 110 ? -19.360 -13.621 15.431 1.00 22.01 105 MET A C 1
ATOM 716 O O . MET A 1 110 ? -19.710 -13.107 14.361 1.00 19.32 105 MET A O 1
ATOM 721 N N . LEU A 1 111 ? -19.928 -14.727 15.908 1.00 17.09 106 LEU A N 1
ATOM 722 C CA . LEU A 1 111 ? -21.043 -15.365 15.199 1.00 17.32 106 LEU A CA 1
ATOM 723 C C . LEU A 1 111 ? -22.216 -14.396 15.095 1.00 18.88 106 LEU A C 1
ATOM 724 O O . LEU A 1 111 ? -22.807 -14.212 14.021 1.00 18.23 106 LEU A O 1
ATOM 729 N N . LYS A 1 112 ? -22.538 -13.745 16.204 1.00 18.03 107 LYS A N 1
ATOM 730 C CA . LYS A 1 112 ? -23.625 -12.772 16.198 1.00 21.02 107 LYS A CA 1
ATOM 731 C C . LYS A 1 112 ? -23.354 -11.613 15.228 1.00 20.63 107 LYS A C 1
ATOM 732 O O . LYS A 1 112 ? -24.251 -11.200 14.478 1.00 20.37 107 LYS A O 1
ATOM 738 N N . THR A 1 113 ? -22.119 -11.120 15.198 1.00 20.59 108 THR A N 1
ATOM 739 C CA . THR A 1 113 ? -21.762 -10.036 14.266 1.00 22.13 108 THR A CA 1
ATOM 740 C C . THR A 1 113 ? -21.849 -10.457 12.803 1.00 22.27 108 THR A C 1
ATOM 741 O O . THR A 1 113 ? -22.359 -9.709 11.963 1.00 22.25 108 THR A O 1
ATOM 745 N N . LEU A 1 114 ? -21.334 -11.641 12.483 1.00 19.05 109 LEU A N 1
ATOM 746 C CA . LEU A 1 114 ? -21.392 -12.126 11.109 1.00 20.47 109 LEU A CA 1
ATOM 747 C C . LEU A 1 114 ? -22.855 -12.319 10.661 1.00 22.00 109 LEU A C 1
ATOM 748 O O . LEU A 1 114 ? -23.226 -11.925 9.550 1.00 21.23 109 LEU A O 1
ATOM 753 N N . MET A 1 115 ? -23.677 -12.926 11.516 1.00 18.34 110 MET A N 1
ATOM 754 C CA . MET A 1 115 ? -25.092 -13.146 11.174 1.00 19.25 110 MET A CA 1
ATOM 755 C C . MET A 1 115 ? -25.784 -11.797 11.005 1.00 22.01 110 MET A C 1
ATOM 756 O O . MET A 1 115 ? -26.504 -11.564 10.033 1.00 18.71 110 MET A O 1
ATOM 761 N N . ALA A 1 116 ? -25.550 -10.897 11.950 1.00 19.67 111 ALA A N 1
ATOM 762 C CA . ALA A 1 116 ? -26.097 -9.544 11.838 1.00 20.24 111 ALA A CA 1
ATOM 763 C C . ALA A 1 116 ? -25.744 -8.850 10.529 1.00 18.63 111 ALA A C 1
ATOM 764 O O . ALA A 1 116 ? -26.622 -8.301 9.864 1.00 21.97 111 ALA A O 1
ATOM 766 N N . ALA A 1 117 ? -24.462 -8.844 10.171 1.00 23.04 112 ALA A N 1
ATOM 767 C CA . ALA A 1 117 ? -24.028 -8.254 8.908 1.00 20.45 112 ALA A CA 1
ATOM 768 C C . ALA A 1 117 ? -24.694 -8.947 7.718 1.00 23.84 112 ALA A C 1
ATOM 769 O O . ALA A 1 117 ? -25.096 -8.297 6.753 1.00 20.21 112 ALA A O 1
ATOM 771 N N . SER A 1 118 ? -24.784 -10.272 7.782 1.00 20.43 113 SER A N 1
ATOM 772 C CA . SER A 1 118 ? -25.366 -11.047 6.685 1.00 21.63 113 SER A CA 1
ATOM 773 C C . SER A 1 118 ? -26.799 -10.644 6.375 1.00 19.90 113 SER A C 1
ATOM 774 O O . SER A 1 118 ? -27.205 -10.612 5.204 1.00 22.44 113 SER A O 1
ATOM 777 N N . LEU A 1 119 ? -27.557 -10.336 7.421 1.00 18.18 114 LEU A N 1
ATOM 778 C CA . LEU A 1 119 ? -28.990 -10.098 7.292 1.00 21.89 114 LEU A CA 1
ATOM 779 C C . LEU A 1 119 ? -29.254 -8.704 6.725 1.00 26.21 114 LEU A C 1
ATOM 780 O O . LEU A 1 119 ? -30.390 -8.384 6.386 1.00 28.50 114 LEU A O 1
ATOM 785 N N . GLU A 1 120 ? -28.208 -7.885 6.613 1.00 22.60 115 GLU A N 1
ATOM 786 C CA . GLU A 1 120 ? -28.368 -6.518 6.089 1.00 27.22 115 GLU A CA 1
ATOM 787 C C . GLU A 1 120 ? -28.444 -6.403 4.558 1.00 31.84 115 GLU A C 1
ATOM 788 O O . GLU A 1 120 ? -29.034 -5.456 4.031 1.00 29.20 115 GLU A O 1
ATOM 794 N N . HIS A 1 121 ? -27.835 -7.346 3.845 1.00 29.05 116 HIS A N 1
ATOM 795 C CA . HIS A 1 121 ? -27.798 -7.284 2.384 1.00 32.98 116 HIS A CA 1
ATOM 796 C C . HIS A 1 121 ? -27.536 -8.678 1.832 1.00 31.62 116 HIS A C 1
ATOM 797 O O . HIS A 1 121 ? -26.644 -9.383 2.320 1.00 29.08 116 HIS A O 1
ATOM 804 N N . GLU A 1 122 ? -28.314 -9.092 0.833 1.00 30.73 117 GLU A N 1
ATOM 805 C CA . GLU A 1 122 ? -28.207 -10.459 0.327 1.00 36.88 117 GLU A CA 1
ATOM 806 C C . GLU A 1 122 ? -26.817 -10.763 -0.234 1.00 32.91 117 GLU A C 1
ATOM 807 O O . GLU A 1 122 ? -26.336 -11.900 -0.123 1.00 32.57 117 GLU A O 1
ATOM 813 N N . ASP A 1 123 ? -26.167 -9.743 -0.795 1.00 28.31 118 ASP A N 1
ATOM 814 C CA . ASP A 1 123 ? -24.800 -9.873 -1.320 1.00 31.55 118 ASP A CA 1
ATOM 815 C C . ASP A 1 123 ? -23.784 -10.077 -0.201 1.00 29.73 118 ASP A C 1
ATOM 816 O O . ASP A 1 123 ? -22.814 -10.817 -0.348 1.00 27.65 118 ASP A O 1
ATOM 821 N N . THR A 1 124 ? -24.002 -9.397 0.913 1.00 28.06 119 THR A N 1
ATOM 822 C CA . THR A 1 124 ? -23.118 -9.536 2.060 1.00 26.75 119 THR A CA 1
ATOM 823 C C . THR A 1 124 ? -23.283 -10.940 2.631 1.00 24.08 119 THR A C 1
ATOM 824 O O . THR A 1 124 ? -22.305 -11.607 2.954 1.00 26.78 119 THR A O 1
ATOM 828 N N . ALA A 1 125 ? -24.523 -11.395 2.740 1.00 22.27 120 ALA A N 1
ATOM 829 C CA . ALA A 1 125 ? -24.760 -12.757 3.222 1.00 26.39 120 ALA A CA 1
ATOM 830 C C . ALA A 1 125 ? -24.025 -13.790 2.353 1.00 26.58 120 ALA A C 1
ATOM 831 O O . ALA A 1 125 ? -23.424 -14.747 2.862 1.00 26.88 120 ALA A O 1
ATOM 833 N N . ALA A 1 126 ? -24.069 -13.591 1.040 1.00 28.70 121 ALA A N 1
ATOM 834 C CA . ALA A 1 126 ? -23.464 -14.535 0.095 1.00 28.59 121 ALA A CA 1
ATOM 835 C C . ALA A 1 126 ? -21.942 -14.573 0.238 1.00 28.24 121 ALA A C 1
ATOM 836 O O . ALA A 1 126 ? -21.313 -15.624 0.108 1.00 27.13 121 ALA A O 1
ATOM 838 N N . ARG A 1 127 ? -21.363 -13.403 0.480 1.00 25.32 122 ARG A N 1
ATOM 839 C CA . ARG A 1 127 ? -19.928 -13.228 0.653 1.00 26.48 122 ARG A CA 1
ATOM 840 C C . ARG A 1 127 ? -19.465 -13.901 1.946 1.00 25.26 122 ARG A C 1
ATOM 841 O O . ARG A 1 127 ? -18.427 -14.594 1.984 1.00 26.04 122 ARG A O 1
ATOM 849 N N . LEU A 1 128 ? -20.239 -13.698 3.008 1.00 23.67 123 LEU A N 1
ATOM 850 C CA . LEU A 1 128 ? -19.903 -14.285 4.304 1.00 22.51 123 LEU A CA 1
ATOM 851 C C . LEU A 1 128 ? -20.176 -15.787 4.327 1.00 23.69 123 LEU A C 1
ATOM 852 O O . LEU A 1 128 ? -19.477 -16.527 5.005 1.00 23.77 123 LEU A O 1
ATOM 857 N N . ARG A 1 129 ? -21.188 -16.235 3.594 1.00 23.70 124 ARG A N 1
ATOM 858 C CA . ARG A 1 129 ? -21.439 -17.671 3.469 1.00 23.98 124 ARG A CA 1
ATOM 859 C C . ARG A 1 129 ? -20.275 -18.363 2.760 1.00 25.25 124 ARG A C 1
ATOM 860 O O . ARG A 1 129 ? -19.834 -19.447 3.166 1.00 25.85 124 ARG A O 1
ATOM 868 N N . GLU A 1 130 ? -19.785 -17.750 1.687 1.00 23.38 125 GLU A N 1
ATOM 869 C CA . GLU A 1 130 ? -18.621 -18.272 0.979 1.00 25.21 125 GLU A CA 1
ATOM 870 C C . GLU A 1 130 ? -17.403 -18.313 1.891 1.00 25.98 125 GLU A C 1
ATOM 871 O O . GLU A 1 130 ? -16.639 -19.285 1.884 1.00 25.25 125 GLU A O 1
ATOM 877 N N . GLY A 1 131 ? -17.239 -17.280 2.709 1.00 22.32 126 GLY A N 1
ATOM 878 C CA . GLY A 1 131 ? -16.056 -17.181 3.536 1.00 27.13 126 GLY A CA 1
ATOM 879 C C . GLY A 1 131 ? -16.082 -18.106 4.741 1.00 27.39 126 GLY A C 1
ATOM 880 O O . GLY A 1 131 ? -15.066 -18.697 5.091 1.00 27.75 126 GLY A O 1
ATOM 881 N N . PHE A 1 132 ? -17.242 -18.239 5.376 1.00 25.46 127 PHE A N 1
ATOM 882 C CA . PHE A 1 132 ? -17.302 -18.899 6.682 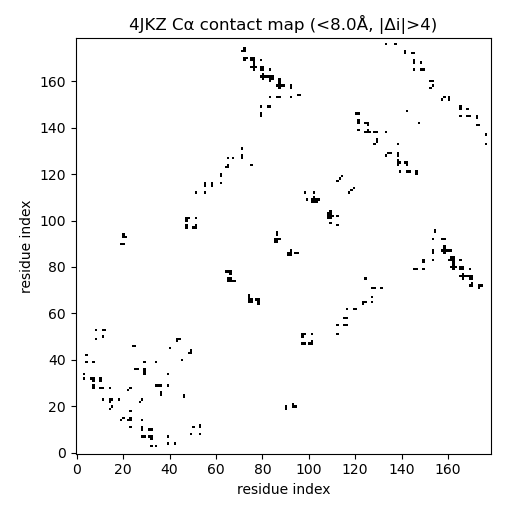1.00 26.38 127 PHE A CA 1
ATOM 883 C C . PHE A 1 132 ? -18.111 -20.192 6.694 1.00 22.59 127 PHE A C 1
ATOM 884 O O . PHE A 1 132 ? -17.696 -21.176 7.307 1.00 28.39 127 PHE A O 1
ATOM 892 N N . SER A 1 133 ? -19.274 -20.198 6.050 1.00 21.47 128 SER A N 1
ATOM 893 C CA . SER A 1 133 ? -20.129 -21.385 6.103 1.00 24.73 128 SER A CA 1
ATOM 894 C C . SER A 1 133 ? -19.704 -22.479 5.112 1.00 24.64 128 SER A C 1
ATOM 895 O O . SER A 1 133 ? -19.663 -23.665 5.459 1.00 21.51 128 SER A O 1
ATOM 898 N N . ARG A 1 134 ? -19.394 -22.090 3.878 1.00 21.63 129 ARG A N 1
ATOM 899 C CA . ARG A 1 134 ? -19.012 -23.083 2.856 1.00 24.90 129 ARG A CA 1
ATOM 900 C C . ARG A 1 134 ? -17.885 -24.048 3.260 1.00 23.72 129 ARG A C 1
ATOM 901 O O . ARG A 1 134 ? -18.028 -25.257 3.072 1.00 26.59 129 ARG A O 1
ATOM 909 N N . PRO A 1 135 ? -16.767 -23.532 3.818 1.00 23.43 130 PRO A N 1
ATOM 910 C CA . PRO A 1 135 ? -15.725 -24.492 4.198 1.00 23.08 130 PRO A CA 1
ATOM 911 C C . PRO A 1 135 ? -16.187 -25.486 5.267 1.00 20.93 130 PRO A C 1
ATOM 912 O O . PRO A 1 135 ? -15.712 -26.617 5.257 1.00 21.98 130 PRO A O 1
ATOM 916 N N . LEU A 1 136 ? -17.082 -25.082 6.174 1.00 20.14 131 LEU A N 1
ATOM 917 C CA . LEU A 1 136 ? -17.556 -26.006 7.202 1.00 19.70 131 LEU A CA 1
ATOM 918 C C . LEU A 1 136 ? -18.485 -27.049 6.593 1.00 17.36 131 LEU A C 1
ATOM 919 O O . LEU A 1 136 ? -18.352 -28.241 6.877 1.00 18.06 131 LEU A O 1
ATOM 924 N N . ILE A 1 137 ? -19.435 -26.609 5.768 1.00 16.42 13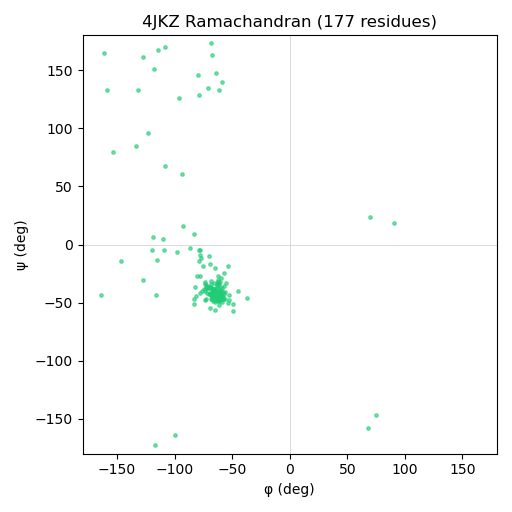2 ILE A N 1
ATOM 925 C CA . ILE A 1 137 ? -20.351 -27.563 5.124 1.00 18.15 132 ILE A CA 1
ATOM 926 C C . ILE A 1 137 ? -19.545 -28.542 4.286 1.00 21.05 132 ILE A C 1
ATOM 927 O O . ILE A 1 137 ? -19.761 -29.760 4.327 1.00 17.38 132 ILE A O 1
ATOM 932 N N . GLU A 1 138 ? -18.595 -28.011 3.526 1.00 18.55 133 GLU A N 1
ATOM 933 C CA . GLU A 1 138 ? -17.840 -28.872 2.626 1.00 21.45 133 GLU A CA 1
ATOM 934 C C . GLU A 1 138 ? -16.938 -29.846 3.357 1.00 18.82 133 GLU A C 1
ATOM 935 O O . GLU A 1 138 ? -16.751 -30.973 2.901 1.00 19.83 133 GLU A O 1
ATOM 941 N N . SER A 1 139 ? -16.392 -29.426 4.496 1.00 17.48 134 SER A N 1
ATOM 942 C CA . SER A 1 139 ? -15.571 -30.306 5.313 1.00 19.47 134 SER A CA 1
ATOM 943 C C . SER A 1 139 ? -16.391 -31.501 5.780 1.00 22.82 134 SER A C 1
ATOM 944 O O . SER A 1 139 ? -15.955 -32.649 5.662 1.00 17.31 134 SER A O 1
ATOM 947 N N . VAL A 1 140 ? -17.583 -31.235 6.314 1.00 19.72 135 VAL A N 1
ATOM 948 C CA . VAL A 1 140 ? -18.442 -32.327 6.794 1.00 18.96 135 VAL A CA 1
ATOM 949 C C . VAL A 1 140 ? -18.919 -33.195 5.648 1.00 18.94 135 VAL A C 1
ATOM 950 O O . VAL A 1 140 ? -18.827 -34.429 5.709 1.00 19.21 135 VAL A O 1
ATOM 954 N N . ARG A 1 141 ? -19.423 -32.557 4.598 1.00 16.14 136 ARG A N 1
ATOM 955 C CA . ARG A 1 141 ? -19.895 -33.282 3.432 1.00 17.66 136 ARG A CA 1
ATOM 956 C C . ARG A 1 141 ? -18.808 -34.186 2.856 1.00 19.43 136 ARG A C 1
ATOM 957 O O . ARG A 1 141 ? -19.061 -35.374 2.568 1.00 19.32 136 ARG A O 1
ATOM 965 N N . ASP A 1 142 ? -17.601 -33.648 2.702 1.00 18.53 137 ASP A N 1
ATOM 966 C CA . ASP A 1 142 ? -16.501 -34.435 2.124 1.00 17.27 137 ASP A CA 1
ATOM 967 C C . ASP A 1 142 ? -16.175 -35.634 3.007 1.00 19.44 137 ASP A C 1
ATOM 968 O O . ASP A 1 142 ? -15.934 -36.733 2.510 1.00 20.50 137 ASP A O 1
ATOM 973 N N . ARG A 1 143 ? -16.179 -35.428 4.323 1.00 16.06 138 ARG A N 1
ATOM 974 C CA . ARG A 1 143 ? -15.821 -36.506 5.250 1.00 17.40 138 ARG A CA 1
ATOM 975 C C . ARG A 1 143 ? -16.827 -37.632 5.131 1.00 18.43 138 ARG A C 1
ATOM 976 O O . ARG A 1 143 ? -16.480 -38.817 5.260 1.00 17.97 138 ARG A O 1
ATOM 984 N N . LEU A 1 144 ? -18.083 -37.277 4.866 1.00 19.31 139 LEU A N 1
ATOM 985 C CA . LEU A 1 144 ? -19.117 -38.298 4.730 1.00 17.65 139 LEU A CA 1
ATOM 986 C C . LEU A 1 144 ? -19.032 -38.984 3.362 1.00 19.64 139 LEU A C 1
ATOM 987 O O . LEU A 1 144 ? -19.181 -40.194 3.262 1.00 20.22 139 LEU A O 1
ATOM 992 N N . ARG A 1 145 ? -18.801 -38.216 2.300 1.00 19.46 140 ARG A N 1
ATOM 993 C CA . ARG A 1 145 ? -18.637 -38.838 0.978 1.00 16.88 140 ARG A CA 1
ATOM 994 C C . ARG A 1 145 ? -17.460 -39.803 0.986 1.00 20.87 140 ARG A C 1
ATOM 995 O O . ARG A 1 145 ? -17.469 -40.773 0.222 1.00 19.97 140 ARG A O 1
ATOM 1003 N N . ASP A 1 146 ? -16.462 -39.543 1.836 1.00 18.66 141 ASP A N 1
ATOM 1004 C CA . ASP A 1 146 ? -15.301 -40.438 1.973 1.00 21.59 141 ASP A CA 1
ATOM 1005 C C . ASP A 1 146 ? -15.753 -41.858 2.296 1.00 23.70 141 ASP A C 1
ATOM 1006 O O . ASP A 1 146 ? -15.128 -42.856 1.884 1.00 23.17 141 ASP A O 1
ATOM 1011 N N . GLU A 1 147 ? -16.848 -41.954 3.044 1.00 20.38 142 GLU A N 1
ATOM 1012 C CA . GLU A 1 147 ? -17.356 -43.256 3.453 1.00 22.00 142 GLU A CA 1
ATOM 1013 C C . GLU A 1 147 ? -18.396 -43.799 2.495 1.00 24.46 142 GLU A C 1
ATOM 1014 O O . GLU A 1 147 ? -19.119 -44.736 2.840 1.00 28.43 142 GLU A O 1
ATOM 1020 N N . ASP A 1 148 ? -18.461 -43.219 1.296 1.00 21.28 143 ASP A N 1
ATOM 1021 C CA . ASP A 1 148 ? -19.391 -43.644 0.238 1.00 25.51 143 ASP A CA 1
ATOM 1022 C C . ASP A 1 148 ? -20.859 -43.329 0.561 1.00 31.86 143 ASP A C 1
ATOM 1023 O O . ASP A 1 148 ? -21.777 -43.964 0.044 1.00 30.42 143 ASP A O 1
ATOM 1028 N N . ILE A 1 149 ? -21.075 -42.342 1.420 1.00 23.14 144 ILE A N 1
ATOM 1029 C CA . ILE A 1 149 ? -22.406 -41.786 1.593 1.00 22.78 144 ILE A CA 1
ATOM 1030 C C . ILE A 1 149 ? -22.722 -40.996 0.323 1.00 26.37 144 ILE A C 1
ATOM 1031 O O . ILE A 1 149 ? -21.876 -40.247 -0.155 1.00 26.38 144 ILE A O 1
ATOM 1036 N N . ASP A 1 150 ? -23.922 -41.158 -0.238 1.00 28.83 145 ASP A N 1
ATOM 1037 C CA . ASP A 1 150 ? -24.245 -40.435 -1.469 1.00 26.86 145 ASP A CA 1
ATOM 1038 C C . ASP A 1 150 ? -24.369 -38.923 -1.239 1.00 30.03 145 ASP A C 1
ATOM 1039 O O . ASP A 1 150 ? -24.299 -38.453 -0.094 1.00 28.04 145 ASP A O 1
ATOM 1044 N N . ALA A 1 151 ? -24.532 -38.161 -2.313 1.00 27.78 146 ALA A N 1
ATOM 1045 C CA . ALA A 1 151 ? -24.427 -36.708 -2.214 1.00 31.16 146 ALA A CA 1
ATOM 1046 C C . ALA A 1 151 ? -25.596 -36.084 -1.459 1.00 26.59 146 ALA A C 1
ATOM 1047 O O . ALA A 1 151 ? -25.423 -35.088 -0.736 1.00 23.66 146 ALA A O 1
ATOM 1049 N N . ASP A 1 152 ? -26.784 -36.652 -1.648 1.00 25.15 147 ASP A N 1
ATOM 1050 C CA . ASP A 1 152 ? -27.992 -36.083 -1.056 1.00 28.75 147 ASP A CA 1
ATOM 1051 C C . ASP A 1 152 ? -27.998 -36.304 0.448 1.00 26.13 147 ASP A C 1
ATOM 1052 O O . ASP A 1 152 ? -28.369 -35.412 1.209 1.00 22.81 147 ASP A O 1
ATOM 1057 N N . HIS A 1 153 ? -27.598 -37.497 0.881 1.00 18.59 148 HIS A N 1
ATOM 1058 C CA . HIS A 1 153 ? -27.535 -37.769 2.322 1.00 22.97 148 HIS A CA 1
ATOM 1059 C C . HIS A 1 153 ? -26.376 -37.062 2.987 1.00 21.48 148 HIS A C 1
ATOM 1060 O O . HIS A 1 153 ? -26.476 -36.642 4.149 1.00 17.90 148 HIS A O 1
ATOM 1067 N N . ALA A 1 154 ? -25.266 -36.935 2.261 1.00 20.87 149 ALA A N 1
ATOM 1068 C CA . ALA A 1 154 ? -24.128 -36.206 2.811 1.00 19.19 149 ALA A CA 1
ATOM 1069 C C . ALA A 1 154 ? -24.491 -34.734 2.992 1.00 17.31 149 ALA A C 1
ATOM 1070 O O . ALA A 1 154 ? -24.114 -34.110 3.988 1.00 16.69 149 ALA A O 1
ATOM 1072 N N . GLN A 1 155 ? -25.215 -34.164 2.035 1.00 17.02 150 GLN A N 1
ATOM 1073 C CA . GLN A 1 155 ? -25.622 -32.766 2.185 1.00 16.80 150 GLN A CA 1
ATOM 1074 C C . GLN A 1 155 ? -26.575 -32.596 3.365 1.00 17.48 150 GLN A C 1
ATOM 1075 O O . GLN A 1 155 ? -26.414 -31.682 4.171 1.00 17.50 150 GLN A O 1
ATOM 1081 N N . ALA A 1 156 ? -27.579 -33.465 3.440 1.00 16.28 151 ALA A N 1
ATOM 1082 C CA . ALA A 1 156 ? -28.609 -33.372 4.483 1.00 15.04 151 ALA A CA 1
ATOM 1083 C C . ALA A 1 156 ? -28.018 -33.569 5.868 1.00 14.64 151 ALA A C 1
ATOM 1084 O O . ALA A 1 156 ? -28.479 -32.978 6.863 1.00 15.56 151 ALA A O 1
ATOM 1086 N N . ALA A 1 157 ? -27.010 -34.433 5.958 1.00 14.97 152 ALA A N 1
ATOM 1087 C CA . ALA A 1 157 ? -26.373 -34.690 7.237 1.00 16.31 152 ALA A CA 1
ATOM 1088 C C . ALA A 1 157 ? -25.500 -33.499 7.612 1.00 15.80 152 ALA A C 1
ATOM 1089 O O . ALA A 1 157 ? -25.431 -33.097 8.776 1.00 14.57 152 ALA A O 1
ATOM 1091 N N . ALA A 1 158 ? -24.812 -32.929 6.629 1.00 13.42 153 ALA A N 1
ATOM 1092 C CA . ALA A 1 158 ? -24.016 -31.739 6.924 1.00 15.71 153 ALA A CA 1
ATOM 1093 C C . ALA A 1 158 ? -24.886 -30.558 7.348 1.00 15.36 153 ALA A C 1
ATOM 1094 O O . ALA A 1 158 ? -24.499 -29.790 8.242 1.00 15.08 153 ALA A O 1
ATOM 1096 N N . ASP A 1 159 ? -26.034 -30.379 6.692 1.00 15.26 154 ASP A N 1
ATOM 1097 C CA . ASP A 1 159 ? -26.948 -29.296 7.053 1.00 14.87 154 ASP A CA 1
ATOM 1098 C C . ASP A 1 159 ? -27.344 -29.436 8.501 1.00 15.43 154 ASP A C 1
ATOM 1099 O O . ASP A 1 159 ? -27.475 -28.445 9.213 1.00 16.50 154 ASP A O 1
ATOM 1104 N N . ALA A 1 160 ? -27.583 -30.676 8.916 1.00 13.86 155 ALA A N 1
ATOM 11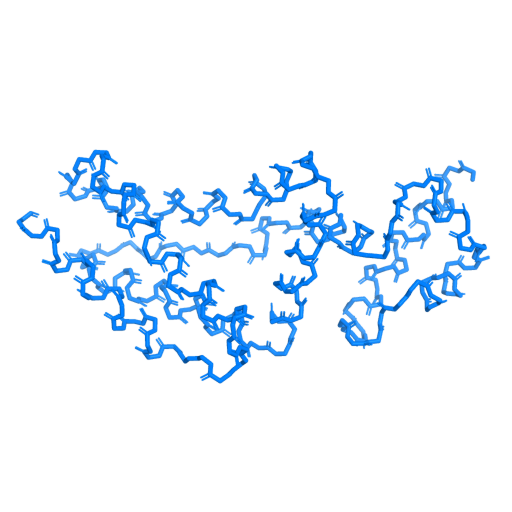05 C CA . ALA A 1 160 ? -28.046 -30.950 10.276 1.00 13.69 155 ALA A CA 1
ATOM 1106 C C . ALA A 1 160 ? -26.962 -30.808 11.331 1.00 15.10 155 ALA A C 1
ATOM 1107 O O . ALA A 1 160 ? -27.232 -30.304 12.425 1.00 16.07 155 ALA A O 1
ATOM 1109 N N . LEU A 1 161 ? -25.731 -31.226 11.028 1.00 15.17 156 LEU A N 1
ATOM 1110 C CA . LEU A 1 161 ? -24.661 -31.117 12.021 1.00 19.00 156 LEU A CA 1
ATOM 1111 C C . LEU A 1 161 ? -24.195 -29.679 12.188 1.00 18.68 156 LEU A C 1
ATOM 1112 O O . LEU A 1 161 ? -24.095 -29.190 13.314 1.00 18.03 156 LEU A O 1
ATOM 1117 N N . LEU A 1 162 ? -23.935 -28.985 11.082 1.00 12.36 157 LEU A N 1
ATOM 1118 C CA . LEU A 1 162 ? -23.559 -27.574 11.210 1.00 14.46 157 LEU A CA 1
ATOM 1119 C C . LEU A 1 162 ? -24.755 -26.817 11.780 1.00 13.52 157 LEU A C 1
ATOM 1120 O O . LEU A 1 162 ? -24.604 -25.994 12.687 1.00 14.13 157 LEU A O 1
ATOM 1125 N N . GLY A 1 163 ? -25.947 -27.125 11.266 1.00 13.61 158 GLY A N 1
ATOM 1126 C CA . GLY A 1 163 ? -27.160 -26.438 11.691 1.00 15.36 158 GLY A CA 1
ATOM 1127 C C . GLY A 1 163 ? -27.435 -26.585 13.179 1.00 15.47 158 GLY A C 1
ATOM 1128 O O . GLY A 1 163 ? -27.824 -25.626 13.839 1.00 14.72 158 GLY A O 1
ATOM 1129 N N . ALA A 1 164 ? -27.266 -27.798 13.705 1.00 13.19 159 ALA A N 1
ATOM 1130 C CA . ALA A 1 164 ? -27.429 -28.016 15.144 1.00 14.34 159 ALA A CA 1
ATOM 1131 C C . ALA A 1 164 ? -26.651 -26.988 15.969 1.00 16.91 159 ALA A C 1
ATOM 1132 O O . ALA A 1 164 ? -27.204 -26.334 16.860 1.00 15.28 159 ALA A O 1
ATOM 1134 N N . VAL A 1 165 ? -25.367 -26.842 15.655 1.00 15.93 160 VAL A N 1
ATOM 1135 C CA . VAL A 1 165 ? -24.478 -25.968 16.415 1.00 16.15 160 VAL A CA 1
ATOM 1136 C C . VAL A 1 165 ? -24.791 -24.494 16.228 1.00 15.71 160 VAL A C 1
ATOM 1137 O O . VAL A 1 165 ? -24.997 -23.753 17.202 1.00 18.98 160 VAL A O 1
ATOM 1141 N N . VAL A 1 166 ? -24.812 -24.056 14.972 1.00 16.16 161 VAL A N 1
ATOM 1142 C CA . VAL A 1 166 ? -25.033 -22.647 14.688 1.00 13.31 161 VAL A CA 1
ATOM 1143 C C . VAL A 1 166 ? -26.385 -22.181 15.208 1.00 17.52 161 VAL A C 1
ATOM 1144 O O . VAL A 1 166 ? -26.483 -21.151 15.888 1.00 18.36 161 VAL A O 1
ATOM 1148 N N . ASN A 1 167 ? -27.439 -22.936 14.918 1.00 17.93 162 ASN A N 1
ATOM 1149 C CA . ASN A 1 167 ? -28.761 -22.510 15.370 1.00 18.48 162 ASN A CA 1
ATOM 1150 C C . ASN A 1 167 ? -28.863 -22.433 16.898 1.00 22.50 162 ASN A C 1
ATOM 1151 O O . ASN A 1 167 ? -29.462 -21.503 17.454 1.00 19.55 162 ASN A O 1
ATOM 1156 N N . ALA A 1 168 ? -28.272 -23.409 17.577 1.00 19.84 163 ALA A N 1
ATOM 1157 C CA . ALA A 1 168 ? -28.334 -23.454 19.028 1.00 19.57 163 ALA A CA 1
ATOM 1158 C C . ALA A 1 168 ? -27.583 -22.280 19.658 1.00 22.73 163 ALA A C 1
ATOM 1159 O O . ALA A 1 168 ? -28.028 -21.714 20.663 1.00 23.45 163 ALA A O 1
ATOM 1161 N N . VAL A 1 169 ? -26.441 -21.914 19.085 1.00 19.55 164 VAL A N 1
ATOM 1162 C CA . VAL A 1 169 ? -25.652 -20.812 19.658 1.00 19.71 164 VAL A CA 1
ATOM 1163 C C . VAL A 1 169 ? -26.354 -19.489 19.386 1.00 24.78 164 VAL A C 1
ATOM 1164 O O . VAL A 1 169 ? -26.368 -18.583 20.229 1.00 24.96 164 VAL A O 1
ATOM 1168 N N . LEU A 1 170 ? -26.951 -19.371 18.208 1.00 18.98 165 LEU A N 1
ATOM 1169 C CA . LEU A 1 170 ? -27.736 -18.164 17.924 1.00 24.75 165 LEU A CA 1
ATOM 1170 C C . LEU A 1 170 ? -28.977 -18.047 18.826 1.00 27.93 165 LEU A C 1
ATOM 1171 O O . LEU A 1 170 ? -29.371 -16.933 19.202 1.00 27.67 165 LEU A O 1
ATOM 1176 N N . SER A 1 171 ? -29.576 -19.182 19.189 1.00 25.44 166 SER A N 1
ATOM 1177 C CA . SER A 1 171 ? -30.801 -19.180 19.995 1.00 28.77 166 SER A CA 1
ATOM 1178 C C . SER A 1 171 ? -30.541 -19.053 21.493 1.00 30.01 166 SER A C 1
ATOM 1179 O O . SER A 1 171 ? -31.119 -18.190 22.160 1.00 34.92 166 SER A O 1
ATOM 1182 N N . GLU A 1 172 ? -29.670 -19.898 22.032 1.00 25.63 167 GLU A N 1
ATOM 1183 C CA . GLU A 1 172 ? -29.451 -19.888 23.478 1.00 32.24 167 GLU A CA 1
ATOM 1184 C C . GLU A 1 172 ? -28.104 -19.333 23.947 1.00 29.33 167 GLU A C 1
ATOM 1185 O O . GLU A 1 172 ? -27.873 -19.201 25.151 1.00 30.08 167 GLU A O 1
ATOM 1191 N N . GLY A 1 173 ? -27.223 -18.995 23.014 1.00 26.73 168 GLY A N 1
ATOM 1192 C CA . GLY A 1 173 ? -25.958 -18.391 23.399 1.00 27.59 168 GLY A CA 1
ATOM 1193 C C . GLY A 1 173 ? -24.944 -19.355 23.996 1.00 25.83 168 GLY A C 1
ATOM 1194 O O . GLY A 1 173 ? -24.898 -20.533 23.635 1.00 23.18 168 GLY A O 1
ATOM 1195 N N . ARG A 1 174 ? -24.144 -18.857 24.937 1.00 21.67 169 ARG A N 1
ATOM 1196 C CA . ARG A 1 174 ? -22.906 -19.538 25.328 1.00 22.10 169 ARG A CA 1
ATOM 1197 C C . ARG A 1 174 ? -23.072 -20.745 26.244 1.00 19.98 169 ARG A C 1
ATOM 1198 O O . ARG A 1 174 ? -22.093 -21.432 26.547 1.00 27.01 169 ARG A O 1
ATOM 1206 N N . SER A 1 175 ? -24.302 -21.007 26.673 1.00 23.56 170 SER A N 1
ATOM 1207 C CA . SER A 1 175 ? -24.602 -22.176 27.492 1.00 26.03 170 SER A CA 1
ATOM 1208 C C . SER A 1 175 ? -24.687 -23.455 26.650 1.00 29.12 170 SER A C 1
ATOM 1209 O O . SER A 1 175 ? -24.668 -24.565 27.189 1.00 29.07 170 SER A O 1
ATOM 1212 N N . TYR A 1 176 ? -24.782 -23.302 25.329 1.00 25.55 171 TYR A N 1
ATOM 1213 C CA . TYR A 1 176 ? -24.720 -24.465 24.437 1.00 25.62 171 TYR A CA 1
ATOM 1214 C C . TYR A 1 176 ? -23.384 -25.175 24.666 1.00 26.87 171 TYR A C 1
ATOM 1215 O O . TYR A 1 176 ? -22.356 -24.525 24.867 1.00 32.84 171 TYR A O 1
ATOM 1224 N N . SER A 1 177 ? -23.394 -26.506 24.680 1.00 29.84 172 SER A N 1
ATOM 1225 C CA . SER A 1 177 ? -22.214 -27.247 25.125 1.00 34.43 172 SER A CA 1
ATOM 1226 C C . SER A 1 177 ? -21.600 -28.138 24.051 1.00 29.25 172 SER A C 1
ATOM 1227 O O . SER A 1 177 ? -22.305 -28.626 23.165 1.00 28.65 172 SER A O 1
ATOM 1230 N N . ARG A 1 178 ? -20.286 -28.345 24.158 1.00 29.31 173 ARG A N 1
ATOM 1231 C CA . ARG A 1 178 ? -19.549 -29.341 23.373 1.00 30.89 173 ARG A CA 1
ATOM 1232 C C . ARG A 1 178 ? -20.312 -30.681 23.349 1.00 32.79 173 ARG A C 1
ATOM 1233 O 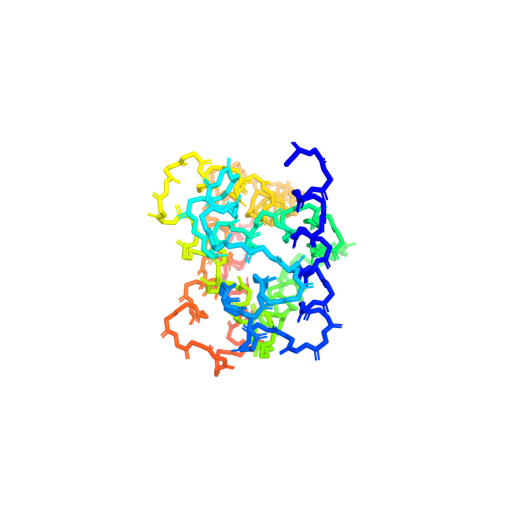O . ARG A 1 178 ? -20.414 -31.346 22.313 1.00 25.70 173 ARG A O 1
ATOM 1241 N N . GLN A 1 179 ? -20.892 -31.051 24.490 1.00 35.59 174 GLN A N 1
ATOM 1242 C CA . GLN A 1 179 ? -21.516 -32.364 24.654 1.00 29.57 174 GLN A CA 1
ATOM 1243 C C . GLN A 1 179 ? -22.782 -32.566 23.814 1.00 27.65 174 GLN A C 1
ATOM 1244 O O . GLN A 1 179 ? -22.985 -33.645 23.250 1.00 26.37 174 GLN A O 1
ATOM 1250 N N . ARG A 1 180 ? -23.630 -31.543 23.724 1.00 24.38 175 ARG A N 1
ATOM 1251 C CA . ARG A 1 180 ? -24.806 -31.614 22.860 1.00 23.56 175 ARG A CA 1
ATOM 1252 C C . ARG A 1 180 ? -24.385 -31.733 21.400 1.00 23.34 175 ARG A C 1
ATOM 1253 O O . ARG A 1 180 ? -24.941 -32.531 20.669 1.00 20.74 175 ARG A O 1
ATOM 1261 N N . ALA A 1 181 ? -23.397 -30.940 20.989 1.00 23.00 176 ALA A N 1
ATOM 1262 C CA . ALA A 1 181 ? -22.883 -31.008 19.621 1.00 17.89 176 ALA A CA 1
ATOM 1263 C C . ALA A 1 181 ? -22.371 -32.387 19.283 1.00 19.32 176 ALA A C 1
ATOM 1264 O O . ALA A 1 181 ? -22.674 -32.918 18.212 1.00 18.27 176 ALA A O 1
ATOM 1266 N N . GLU A 1 182 ? -21.584 -32.971 20.183 1.00 19.84 177 GLU A N 1
ATOM 1267 C CA . GLU A 1 182 ? -21.048 -34.298 19.927 1.00 19.56 177 GLU A CA 1
ATOM 1268 C C . GLU A 1 182 ? -22.155 -35.339 19.832 1.00 19.51 177 GLU A C 1
ATOM 1269 O O . GLU A 1 182 ? -22.088 -36.248 19.008 1.00 18.11 177 GLU A O 1
ATOM 1275 N N . THR A 1 183 ? -23.167 -35.220 20.694 1.00 18.24 178 THR A N 1
ATOM 1276 C CA . THR A 1 183 ? -24.300 -36.150 20.650 1.00 20.05 178 THR A CA 1
ATOM 1277 C C . THR A 1 183 ? -25.079 -35.998 19.342 1.00 17.83 178 THR A C 1
ATOM 1278 O O . THR A 1 183 ? -25.427 -36.986 18.688 1.00 17.91 178 THR A O 1
ATOM 1282 N N . SER A 1 184 ? -25.342 -34.762 18.925 1.00 16.77 179 SER A N 1
ATOM 1283 C CA . SER A 1 184 ? -25.987 -34.581 17.632 1.00 16.00 179 SER A CA 1
ATOM 1284 C C . SER A 1 184 ? -25.168 -35.252 16.510 1.00 17.16 179 SER A C 1
ATOM 1285 O O . SER A 1 184 ? -25.733 -35.894 15.632 1.00 15.85 179 SER A O 1
ATOM 1288 N N . ALA A 1 185 ? -23.844 -35.129 16.550 1.00 17.53 180 ALA A N 1
ATOM 1289 C CA . ALA A 1 185 ? -23.003 -35.751 15.525 1.00 16.28 180 ALA A CA 1
ATOM 1290 C C . ALA A 1 185 ? -23.113 -37.268 15.506 1.00 17.61 180 ALA A C 1
ATOM 1291 O O . ALA A 1 185 ? -23.194 -37.874 14.440 1.00 16.08 180 ALA A O 1
ATOM 1293 N N . ARG A 1 186 ? -23.081 -37.885 16.679 1.00 16.87 181 ARG A N 1
ATOM 1294 C CA . ARG A 1 186 ? -23.142 -39.347 16.721 1.00 18.92 181 ARG A CA 1
ATOM 1295 C C . ARG A 1 186 ? -24.481 -39.858 16.236 1.00 17.17 181 ARG A C 1
ATOM 1296 O O . ARG A 1 186 ? -24.549 -40.877 15.549 1.00 18.11 181 ARG A O 1
ATOM 1304 N N . ILE A 1 187 ? -25.553 -39.152 16.588 1.00 15.88 182 ILE A N 1
ATOM 1305 C CA . ILE A 1 187 ? -26.882 -39.516 16.089 1.00 15.86 182 ILE A CA 1
ATOM 1306 C C . ILE A 1 187 ? -26.944 -39.436 14.558 1.00 17.10 182 ILE A C 1
ATOM 1307 O O . ILE A 1 187 ? -27.455 -40.316 13.879 1.00 17.58 182 ILE A O 1
ATOM 1312 N N . ILE A 1 188 ? -26.442 -38.341 14.000 1.00 15.03 183 ILE A N 1
ATOM 1313 C CA . ILE A 1 188 ? -26.535 -38.153 12.569 1.00 12.21 183 ILE A CA 1
ATOM 1314 C C . ILE A 1 188 ? -25.744 -39.217 11.826 1.00 16.12 183 ILE A C 1
ATOM 1315 O O . ILE A 1 188 ? -26.217 -39.768 10.835 1.00 19.76 183 ILE A O 1
ATOM 1320 N N . VAL A 1 189 ? -24.537 -39.498 12.306 1.00 17.49 184 VAL A N 1
ATOM 1321 C CA . VAL A 1 189 ? -23.687 -40.474 11.626 1.00 20.12 184 VAL A CA 1
ATOM 1322 C C . VAL A 1 189 ? -24.311 -41.852 11.723 1.00 20.26 184 VAL A C 1
ATOM 1323 O O . VAL A 1 189 ? -24.296 -42.620 10.760 1.00 20.54 184 VAL A O 1
ATOM 1327 N N . ALA A 1 190 ? -24.881 -42.171 12.887 1.00 21.29 185 ALA A N 1
ATOM 1328 C CA . ALA A 1 190 ? -25.552 -43.467 13.041 1.00 17.86 185 ALA A CA 1
ATOM 1329 C C . ALA A 1 190 ? -26.730 -43.615 12.089 1.00 22.26 185 ALA A C 1
ATOM 1330 O O . ALA A 1 190 ? -27.084 -44.724 11.689 1.00 25.21 185 ALA A O 1
ATOM 1332 N N . GLY A 1 191 ? -27.337 -42.499 11.690 1.00 16.74 186 GLY A N 1
ATOM 1333 C CA . GLY A 1 191 ? -28.472 -42.573 10.797 1.00 18.50 186 GLY A CA 1
ATOM 1334 C C . GLY A 1 191 ? -28.075 -42.804 9.351 1.00 21.14 186 GLY A C 1
ATOM 1335 O O . GLY A 1 191 ? -28.937 -42.972 8.490 1.00 20.34 186 GLY A O 1
ATOM 1336 N N . LEU A 1 192 ? -26.771 -42.805 9.089 1.00 18.52 187 LEU A N 1
ATOM 1337 C CA . LEU A 1 192 ? -26.251 -42.966 7.731 1.00 17.38 187 LEU A CA 1
ATOM 1338 C C . LEU A 1 192 ? -25.832 -44.416 7.460 1.00 30.94 187 LEU A C 1
ATOM 1339 O O . LEU A 1 192 ? -25.502 -44.774 6.326 1.00 34.69 187 LEU A O 1
ATOM 1344 N N . ARG A 1 193 ? -25.871 -45.240 8.506 1.00 25.79 188 ARG A N 1
ATOM 1345 C CA . ARG A 1 193 ? -25.580 -46.673 8.392 1.00 34.52 188 ARG A CA 1
ATOM 1346 C C . ARG A 1 193 ? -26.544 -47.413 7.463 1.00 39.07 188 ARG A C 1
ATOM 1347 O O . ARG A 1 193 ? -27.765 -47.247 7.559 1.00 39.04 188 ARG A O 1
ATOM 1355 N N . PRO A 1 194 ? -25.995 -48.242 6.561 1.00 44.53 189 PRO A N 1
ATOM 1356 C CA . PRO A 1 194 ? -24.553 -48.388 6.318 1.00 41.81 189 PRO A CA 1
ATOM 1357 C C . PRO A 1 194 ? -24.009 -47.284 5.409 1.00 47.28 189 PRO A C 1
ATOM 1358 O O . PRO A 1 194 ? -22.967 -46.694 5.717 1.00 51.80 189 PRO A O 1
#

B-factor: mean 32.11, std 13.09, range [12.21, 75.48]

Radius of gyration: 18.46 Å; Cα contacts (8 Å, |Δi|>4): 194; chains: 1; bounding box: 25×60×30 Å

Solvent-accessible surface area: 9988 Å² total; per-residue (Å²): 88,160,159,21,97,72,34,0,16,109,6,0,76,39,15,10,129,120,152,15,14,130,22,5,57,21,100,37,0,6,83,111,22,67,31,47,85,134,44,0,91,161,66,9,111,20,47,63,13,0,0,2,41,2,15,38,84,40,11,119,171,66,31,60,197,20,43,163,77,152,67,29,42,43,3,0,2,50,10,0,0,64,21,0,28,50,27,17,69,168,125,10,30,21,26,19,106,8,17,69,30,0,17,141,91,105,157,88,19,35,60,113,8,171,98,10,20,37,105,41,20,26,51,26,0,66,83,7,2,122,94,83,136,18,81,52,116,103,0,64,60,8,0,74,48,0,14,27,33,0,30,97,11,0,66,86,79,11,115,89,10,33,101,111,113,0,41,77,32,0,114,117,31,11,38,66,28,181,164

Nearest PDB structures (foldseek):
  4jl3-assembly1_D  TM=8.522E-01  e=1.148E-20  Mycolicibacterium smegmatis MC2 155
  5aqc-assembly1_B  TM=5.659E-01  e=2.550E-04  Mycobacterium tuberculosis H37Rv
  5ua2-assembly1_A-2  TM=6.550E-01  e=9.570E-04  Mycobacterium tuberculosis H37Rv
  5vl9-assembly2_C  TM=6.212E-01  e=7.557E-04  [Enterobacter] lignolyticus
  7pt0-assembly1_A  TM=3.474E-01  e=1.052E-03  Streptomyces coelicolor

Sequence (179 aa):
SEKSRVAIVEATRALLLERGFDGLSIEAVAAKAGVGKQTIYRWWPSRHALVADVLLEDADKILARMPKTDDVTADLASWAGTLAAALTTRRGHAMLKTLMAASLEHEDTAARLREGFSRPLIESVRDRLRDEDIDADHAQAAADALLGAVVNAVLSEGRSYSRQRAETSARIIVAGLRP